Protein AF-A0A5C6MBE5-F1 (afdb_monomer)

Structure (mmCIF, N/CA/C/O backbone):
data_AF-A0A5C6MBE5-F1
#
_entry.id   AF-A0A5C6MBE5-F1
#
loop_
_atom_site.group_PDB
_atom_site.id
_atom_site.type_symbol
_atom_site.label_atom_id
_atom_site.label_alt_id
_atom_site.label_comp_id
_atom_site.label_asym_id
_atom_site.label_entity_id
_atom_site.label_seq_id
_atom_site.pdbx_PDB_ins_code
_atom_site.Cartn_x
_atom_site.Cartn_y
_atom_site.Cartn_z
_atom_site.occupancy
_atom_site.B_iso_or_equiv
_atom_site.auth_seq_id
_atom_site.auth_comp_id
_atom_site.auth_asym_id
_atom_site.auth_atom_id
_atom_site.pdbx_PDB_model_num
ATOM 1 N N . MET A 1 1 ? 24.516 -0.749 -26.357 1.00 62.34 1 MET A N 1
ATOM 2 C CA . MET A 1 1 ? 23.189 -1.361 -26.583 1.00 62.34 1 MET A CA 1
ATOM 3 C C . MET A 1 1 ? 22.830 -1.227 -28.047 1.00 62.34 1 MET A C 1
ATOM 5 O O . MET A 1 1 ? 23.039 -0.155 -28.607 1.00 62.34 1 MET A O 1
ATOM 9 N N . ASN A 1 2 ? 22.324 -2.295 -28.658 1.00 67.06 2 ASN A N 1
ATOM 10 C CA . ASN A 1 2 ? 21.763 -2.241 -30.008 1.00 67.06 2 ASN A CA 1
ATOM 11 C C . ASN A 1 2 ? 20.336 -1.659 -29.956 1.00 67.06 2 ASN A C 1
ATOM 13 O O . ASN A 1 2 ? 19.714 -1.638 -28.895 1.00 67.06 2 ASN A O 1
ATOM 17 N N . SER A 1 3 ? 19.784 -1.216 -31.092 1.00 67.31 3 SER A N 1
ATOM 18 C CA . SER A 1 3 ? 18.424 -0.633 -31.163 1.00 67.31 3 SER A CA 1
ATOM 19 C C . SER A 1 3 ? 17.340 -1.548 -30.567 1.00 67.31 3 SER A C 1
ATOM 21 O O . SER A 1 3 ? 16.441 -1.072 -29.881 1.00 67.31 3 SER A O 1
ATOM 23 N N . SER A 1 4 ? 17.472 -2.868 -30.755 1.00 73.06 4 SER A N 1
ATOM 24 C CA . SER A 1 4 ? 16.563 -3.879 -30.192 1.00 73.06 4 SER A CA 1
ATOM 25 C C . SER A 1 4 ? 16.609 -3.957 -28.660 1.00 73.06 4 SER A C 1
ATOM 27 O O . SER A 1 4 ? 15.598 -4.275 -28.036 1.00 73.06 4 SER A O 1
ATOM 29 N N . ASP A 1 5 ? 17.757 -3.668 -28.040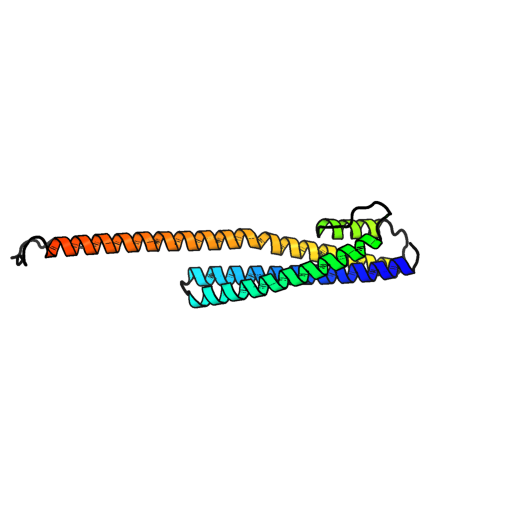 1.00 79.06 5 ASP A N 1
ATOM 30 C CA . ASP A 1 5 ? 17.895 -3.694 -26.578 1.00 79.06 5 ASP A CA 1
ATOM 31 C C . ASP A 1 5 ? 17.217 -2.471 -25.953 1.00 79.06 5 ASP A C 1
ATOM 33 O O . ASP A 1 5 ? 16.653 -2.551 -24.864 1.00 79.06 5 ASP A O 1
ATOM 37 N N . VAL A 1 6 ? 17.250 -1.333 -26.655 1.00 81.25 6 VAL A N 1
ATOM 38 C CA . VAL A 1 6 ? 16.619 -0.083 -26.211 1.00 81.25 6 VAL A CA 1
ATOM 39 C C . VAL A 1 6 ? 15.097 -0.205 -26.252 1.00 81.25 6 VAL A C 1
ATOM 41 O O . VAL A 1 6 ? 14.432 0.180 -25.293 1.00 81.25 6 VAL A O 1
ATOM 44 N N . GLU A 1 7 ? 14.535 -0.788 -27.312 1.00 84.75 7 GLU A N 1
ATOM 45 C CA . GLU A 1 7 ? 13.091 -1.050 -27.405 1.00 84.75 7 GLU A CA 1
ATOM 46 C C . GLU A 1 7 ? 12.610 -2.015 -26.312 1.00 84.75 7 GLU A C 1
ATOM 48 O O . GLU A 1 7 ? 11.620 -1.733 -25.631 1.00 84.75 7 GLU A O 1
ATOM 53 N N . GLY A 1 8 ? 13.352 -3.102 -26.070 1.00 86.31 8 GLY A N 1
ATOM 54 C CA . GLY A 1 8 ? 13.055 -4.032 -24.979 1.00 86.31 8 GLY A CA 1
ATOM 55 C C . GLY A 1 8 ? 13.125 -3.369 -23.598 1.00 86.31 8 GLY A C 1
ATOM 56 O O . GLY A 1 8 ? 12.275 -3.621 -22.741 1.00 86.31 8 GLY A O 1
ATOM 57 N N . LEU A 1 9 ? 14.097 -2.476 -23.387 1.00 85.88 9 LEU A N 1
ATOM 58 C CA . LEU A 1 9 ? 14.226 -1.725 -22.140 1.00 85.88 9 LEU A CA 1
ATOM 59 C C . LEU A 1 9 ? 13.078 -0.722 -21.947 1.00 85.88 9 LEU A C 1
ATOM 61 O O . LEU A 1 9 ? 12.583 -0.582 -20.830 1.00 85.88 9 LEU A O 1
ATOM 65 N N . ILE A 1 10 ? 12.610 -0.063 -23.013 1.00 89.00 10 ILE A N 1
ATOM 66 C CA . ILE A 1 10 ? 11.440 0.833 -22.964 1.00 89.00 10 ILE A CA 1
ATOM 67 C C . ILE A 1 10 ? 10.189 0.065 -22.530 1.00 89.00 10 ILE A C 1
ATOM 69 O O . ILE A 1 10 ? 9.444 0.546 -21.672 1.00 89.00 10 ILE A O 1
ATOM 73 N N . GLU A 1 11 ? 9.963 -1.129 -23.083 1.00 91.00 11 GLU A N 1
ATOM 74 C CA . GLU A 1 11 ? 8.824 -1.971 -22.710 1.00 91.00 11 GLU A CA 1
ATOM 75 C C . GLU A 1 11 ? 8.881 -2.352 -21.223 1.00 91.00 11 GLU A C 1
ATOM 77 O O . GLU A 1 11 ? 7.897 -2.192 -20.496 1.00 91.00 11 GLU A O 1
ATOM 82 N N . VAL A 1 12 ? 10.048 -2.795 -20.744 1.00 89.19 12 VAL A N 1
ATOM 83 C CA . VAL A 1 12 ? 10.238 -3.167 -19.335 1.00 89.19 12 VAL A CA 1
ATOM 84 C C . VAL A 1 12 ? 10.093 -1.959 -18.411 1.00 89.19 12 VAL A C 1
ATOM 86 O O . VAL A 1 12 ? 9.424 -2.064 -17.385 1.00 89.19 12 VAL A O 1
ATOM 89 N N . ALA A 1 13 ? 10.642 -0.799 -18.774 1.00 88.19 13 ALA A N 1
ATOM 90 C CA . ALA A 1 13 ? 10.484 0.434 -18.007 1.00 88.19 13 ALA A CA 1
ATOM 91 C C . ALA A 1 13 ? 9.010 0.871 -17.928 1.00 88.19 13 ALA A C 1
ATOM 93 O O . ALA A 1 13 ? 8.542 1.291 -16.870 1.00 88.19 13 ALA A O 1
ATOM 94 N N . SER A 1 14 ? 8.253 0.724 -19.020 1.00 91.88 14 SER A N 1
ATOM 95 C CA . SER A 1 14 ? 6.816 1.017 -19.056 1.00 91.88 14 SER A CA 1
ATOM 96 C C . SER A 1 14 ? 6.001 0.056 -18.176 1.00 91.88 14 SER A C 1
ATOM 98 O O . SER A 1 14 ? 5.115 0.481 -17.425 1.00 91.88 14 SER A O 1
ATOM 100 N N . GLN A 1 15 ? 6.331 -1.236 -18.201 1.00 91.50 15 GLN A N 1
ATOM 101 C CA . GLN A 1 15 ? 5.700 -2.244 -17.344 1.00 91.50 15 GLN A CA 1
ATOM 102 C C . GLN A 1 15 ? 6.039 -2.046 -15.868 1.00 91.50 15 GLN A C 1
ATOM 104 O O . GLN A 1 15 ? 5.155 -2.146 -15.021 1.00 91.50 15 GLN A O 1
ATOM 109 N N . LEU A 1 16 ? 7.289 -1.713 -15.544 1.00 89.94 16 LEU A N 1
ATOM 110 C CA . LEU A 1 16 ? 7.675 -1.368 -14.179 1.00 89.94 16 LEU A CA 1
ATOM 111 C C . LEU A 1 16 ? 6.917 -0.135 -13.707 1.00 89.94 16 LEU A C 1
ATOM 113 O O . LEU A 1 16 ? 6.259 -0.198 -12.679 1.00 89.94 16 LEU A O 1
ATOM 117 N N . LYS A 1 17 ? 6.908 0.952 -14.485 1.00 93.19 17 LYS A N 1
ATOM 118 C CA . LYS A 1 17 ? 6.142 2.159 -14.152 1.00 93.19 17 LYS A CA 1
ATOM 119 C C . LYS A 1 17 ? 4.678 1.843 -13.827 1.00 93.19 17 LYS A C 1
ATOM 121 O O . LYS A 1 17 ? 4.178 2.285 -12.797 1.00 93.19 17 LYS A O 1
ATOM 126 N N . SER A 1 18 ? 3.996 1.101 -14.699 1.00 93.75 18 SER A N 1
ATOM 127 C CA . SER A 1 18 ? 2.582 0.752 -14.499 1.00 93.75 18 SER A CA 1
ATOM 128 C C . SER A 1 18 ? 2.367 -0.161 -13.290 1.00 93.75 18 SER A C 1
ATOM 130 O O . SER A 1 18 ? 1.425 0.056 -12.534 1.00 93.75 18 SER A O 1
ATOM 132 N N . SER A 1 19 ? 3.263 -1.121 -13.051 1.00 92.69 19 SER A N 1
ATOM 133 C CA . SER A 1 19 ? 3.189 -2.021 -11.892 1.00 92.69 19 SER A CA 1
ATOM 134 C C . SER A 1 19 ? 3.421 -1.287 -10.571 1.00 92.69 19 SER A C 1
ATOM 136 O O . SER A 1 19 ? 2.717 -1.535 -9.597 1.00 92.69 19 SER A O 1
ATOM 138 N N . ILE A 1 20 ? 4.374 -0.350 -10.541 1.00 92.19 20 ILE A N 1
ATOM 139 C CA . ILE A 1 20 ? 4.651 0.485 -9.366 1.00 92.19 20 ILE A CA 1
ATOM 140 C C . ILE A 1 20 ? 3.462 1.404 -9.076 1.00 92.19 20 ILE A C 1
ATOM 142 O O . ILE A 1 20 ? 3.044 1.500 -7.927 1.00 92.19 20 ILE A O 1
ATOM 146 N N . ALA A 1 21 ? 2.883 2.030 -10.105 1.00 93.12 21 ALA A N 1
ATOM 147 C CA . ALA A 1 21 ? 1.689 2.858 -9.949 1.00 93.12 21 ALA A CA 1
ATOM 148 C C . ALA A 1 21 ? 0.496 2.040 -9.422 1.00 93.12 21 ALA A C 1
ATOM 150 O O . ALA A 1 21 ? -0.149 2.441 -8.461 1.00 93.12 21 ALA A O 1
ATOM 151 N N . ALA A 1 22 ? 0.262 0.843 -9.971 1.00 93.44 22 ALA A N 1
ATOM 152 C CA . ALA A 1 22 ? -0.791 -0.049 -9.488 1.00 93.44 22 ALA A CA 1
ATOM 153 C C . ALA A 1 22 ? -0.576 -0.476 -8.024 1.00 93.44 22 ALA A C 1
ATOM 155 O O . ALA A 1 22 ? -1.537 -0.590 -7.261 1.00 93.44 22 ALA A O 1
ATOM 156 N N . LEU A 1 23 ? 0.680 -0.691 -7.618 1.00 93.25 23 LEU A N 1
ATOM 157 C CA . LEU A 1 23 ? 1.024 -0.984 -6.230 1.00 93.25 23 LEU A CA 1
ATOM 158 C C . LEU A 1 23 ? 0.777 0.229 -5.319 1.00 93.25 23 LEU A C 1
ATOM 160 O O . LEU A 1 23 ? 0.216 0.063 -4.238 1.00 93.25 23 LEU A O 1
ATOM 164 N N . ALA A 1 24 ? 1.139 1.440 -5.754 1.00 92.88 24 ALA A N 1
ATOM 165 C CA . ALA A 1 24 ? 0.846 2.676 -5.027 1.00 92.88 24 ALA A CA 1
ATOM 166 C C . ALA A 1 24 ? -0.669 2.862 -4.821 1.00 92.88 24 ALA A C 1
ATOM 168 O O . ALA A 1 24 ? -1.109 3.103 -3.696 1.00 92.88 24 ALA A O 1
ATOM 169 N N . ASP A 1 25 ? -1.473 2.636 -5.864 1.00 93.25 25 ASP A N 1
ATOM 170 C CA . ASP A 1 25 ? -2.939 2.678 -5.798 1.00 93.25 25 ASP A CA 1
ATOM 171 C C . ASP A 1 25 ? -3.514 1.629 -4.835 1.00 93.25 25 ASP A C 1
ATOM 173 O O . ASP A 1 25 ? -4.465 1.897 -4.094 1.00 93.25 25 ASP A O 1
ATOM 177 N N . ALA A 1 26 ? -2.949 0.417 -4.825 1.00 93.38 26 ALA A N 1
ATOM 178 C CA . ALA A 1 26 ? -3.353 -0.632 -3.893 1.00 93.38 26 ALA A CA 1
ATOM 179 C C . ALA A 1 26 ? -3.065 -0.226 -2.437 1.00 93.38 26 ALA A C 1
ATOM 181 O O . ALA A 1 26 ? -3.930 -0.381 -1.574 1.00 93.38 26 ALA A O 1
ATOM 182 N N . TYR A 1 27 ? -1.906 0.378 -2.166 1.00 93.69 27 TYR A N 1
ATOM 183 C CA . TYR A 1 27 ? -1.586 0.908 -0.839 1.00 93.69 27 TYR A CA 1
ATOM 184 C C . TYR A 1 27 ? -2.451 2.109 -0.447 1.00 93.69 27 TYR A C 1
ATOM 186 O O . TYR A 1 27 ? -2.878 2.192 0.703 1.00 93.69 27 TYR A O 1
ATOM 194 N N . ALA A 1 28 ? -2.791 2.995 -1.384 1.00 93.56 28 ALA A N 1
ATOM 195 C CA . ALA A 1 28 ? -3.743 4.075 -1.132 1.00 93.56 28 ALA A CA 1
ATOM 196 C C . ALA A 1 28 ? -5.129 3.528 -0.739 1.00 93.56 28 ALA A C 1
ATOM 198 O O . ALA A 1 28 ? -5.797 4.078 0.137 1.00 93.56 28 ALA A O 1
ATOM 199 N N . GLN A 1 29 ? -5.560 2.416 -1.345 1.00 94.19 29 GLN A N 1
ATOM 200 C CA . GLN A 1 29 ? -6.787 1.724 -0.949 1.00 94.19 29 GLN A CA 1
ATOM 201 C C . GLN A 1 29 ? -6.677 1.138 0.467 1.00 94.19 29 GLN A C 1
ATOM 203 O O . GLN A 1 29 ? -7.602 1.313 1.255 1.00 94.19 29 GLN A O 1
ATOM 208 N N . VAL A 1 30 ? -5.550 0.508 0.817 1.00 94.62 30 VAL A N 1
ATOM 209 C CA . VAL A 1 30 ? -5.294 0.011 2.182 1.00 94.62 30 VAL A CA 1
ATOM 210 C C . VAL A 1 30 ? -5.386 1.143 3.208 1.00 94.62 30 VAL A C 1
ATOM 212 O O . VAL A 1 30 ? -6.069 0.989 4.218 1.00 94.62 30 VAL A O 1
ATOM 215 N N . VAL A 1 31 ? -4.761 2.293 2.933 1.00 95.25 31 VAL A N 1
ATOM 216 C CA . VAL A 1 31 ? -4.823 3.484 3.798 1.00 95.25 31 VAL A CA 1
ATOM 217 C C . VAL A 1 31 ? -6.274 3.899 4.052 1.00 95.25 31 VAL A C 1
ATOM 219 O O . VAL A 1 31 ? -6.679 3.984 5.209 1.00 95.25 31 VAL A O 1
ATOM 222 N N . ARG A 1 32 ? -7.087 4.041 2.997 1.00 94.50 32 ARG A N 1
ATOM 223 C CA . ARG A 1 32 ? -8.508 4.415 3.126 1.00 94.50 32 ARG A CA 1
ATOM 224 C C . ARG A 1 32 ? -9.313 3.421 3.958 1.00 94.50 32 ARG A C 1
ATOM 226 O O . ARG A 1 32 ? -10.190 3.825 4.714 1.00 94.50 32 ARG A O 1
ATOM 233 N N . VAL A 1 33 ? -9.047 2.122 3.816 1.00 95.25 33 VAL A N 1
ATOM 234 C CA . VAL A 1 33 ? -9.753 1.095 4.596 1.00 95.25 33 VAL A CA 1
ATOM 235 C C . VAL A 1 33 ? -9.359 1.164 6.075 1.00 95.25 33 VAL A C 1
ATOM 237 O O . VAL A 1 33 ? -10.220 1.024 6.941 1.00 95.25 33 VAL A O 1
ATOM 240 N N . ILE A 1 34 ? -8.085 1.417 6.390 1.00 94.69 34 ILE A N 1
ATOM 241 C CA . ILE A 1 34 ? -7.634 1.586 7.781 1.00 94.69 34 ILE A CA 1
ATOM 242 C C . ILE A 1 34 ? -8.236 2.858 8.400 1.00 94.69 34 ILE A C 1
ATOM 244 O O . ILE A 1 34 ? -8.652 2.825 9.557 1.00 94.69 34 ILE A O 1
ATOM 248 N N . GLU A 1 35 ? -8.326 3.953 7.644 1.00 94.56 35 GLU A N 1
ATOM 249 C CA . GLU A 1 35 ? -9.002 5.185 8.078 1.00 94.56 35 GLU A CA 1
ATOM 250 C C . GLU A 1 35 ? -10.500 4.949 8.318 1.00 94.56 35 GLU A C 1
ATOM 252 O O . GLU A 1 35 ? -11.019 5.315 9.370 1.00 94.56 35 GLU A O 1
ATOM 257 N N . LYS A 1 36 ? -11.185 4.244 7.407 1.00 94.19 36 LYS A N 1
ATOM 258 C CA . LYS A 1 36 ? -12.594 3.864 7.588 1.00 94.19 36 LYS A CA 1
ATOM 259 C C . LYS A 1 36 ? -12.798 3.018 8.848 1.00 94.19 36 LYS A C 1
ATOM 261 O O . LYS A 1 36 ? -13.753 3.240 9.588 1.00 94.19 36 LYS A O 1
ATOM 266 N N . GLU A 1 37 ? -11.902 2.067 9.110 1.00 94.19 37 GLU A N 1
ATOM 267 C CA . GLU A 1 37 ? -11.928 1.286 10.349 1.00 94.19 37 GLU A CA 1
ATOM 268 C C . GLU A 1 37 ? -11.723 2.186 11.576 1.00 94.19 37 GLU A C 1
ATOM 270 O O . GLU A 1 37 ? -12.438 2.033 12.563 1.00 94.19 37 GLU A O 1
ATOM 275 N N . HIS A 1 38 ? -10.791 3.143 11.519 1.00 94.00 38 HIS A N 1
ATOM 276 C CA . HIS A 1 38 ? -10.553 4.089 12.612 1.00 94.00 38 HIS A CA 1
ATOM 277 C C . HIS A 1 38 ? -11.830 4.851 12.983 1.00 94.00 38 HIS A C 1
ATOM 279 O O . HIS A 1 38 ? -12.219 4.901 14.154 1.00 94.00 38 HIS A O 1
ATOM 285 N N . ASP A 1 39 ? -12.504 5.404 11.974 1.00 93.31 39 ASP A N 1
ATOM 286 C CA . ASP A 1 39 ? -13.739 6.162 12.148 1.00 93.31 39 ASP A CA 1
ATOM 287 C C . ASP A 1 39 ? -14.882 5.277 12.662 1.00 93.31 39 ASP A C 1
ATOM 289 O O . ASP A 1 39 ? -15.620 5.684 13.562 1.00 93.31 39 ASP A O 1
ATOM 293 N N . ALA A 1 40 ? -14.989 4.040 12.168 1.00 92.75 40 ALA A N 1
ATOM 294 C CA . ALA A 1 40 ? -15.974 3.068 12.635 1.00 92.75 40 ALA A CA 1
ATOM 295 C C . ALA A 1 40 ? -15.762 2.680 14.109 1.00 92.75 40 ALA A C 1
ATOM 297 O O . ALA A 1 40 ? -16.716 2.678 14.892 1.00 92.75 40 ALA A O 1
ATOM 298 N N . ILE A 1 41 ? -14.512 2.420 14.518 1.00 91.88 41 ILE A N 1
ATOM 299 C CA . ILE A 1 41 ? -14.163 2.135 15.918 1.00 91.88 41 ILE A CA 1
ATOM 300 C C . ILE A 1 41 ? -14.526 3.336 16.797 1.00 91.88 41 ILE A C 1
ATOM 302 O O . ILE A 1 41 ? -15.110 3.169 17.868 1.00 91.88 41 ILE A O 1
ATOM 306 N N . ARG A 1 42 ? -14.214 4.556 16.346 1.00 91.06 42 ARG A N 1
ATOM 307 C CA . ARG A 1 42 ? -14.523 5.788 17.082 1.00 91.06 42 ARG A CA 1
ATOM 308 C C . ARG A 1 42 ? -16.028 6.021 17.229 1.00 91.06 42 ARG A C 1
ATOM 310 O O . ARG A 1 42 ? -16.460 6.522 18.264 1.00 91.06 42 ARG A O 1
ATOM 317 N N . ALA A 1 43 ? -16.812 5.661 16.215 1.00 91.06 43 ALA A N 1
ATOM 318 C CA . ALA A 1 43 ? -18.270 5.722 16.252 1.00 91.06 43 ALA A CA 1
ATOM 319 C C . ALA A 1 43 ? -18.905 4.602 17.099 1.00 91.06 43 ALA A C 1
ATOM 321 O O . ALA A 1 43 ? -20.082 4.694 17.439 1.00 91.06 43 ALA A O 1
ATOM 322 N N . GLY A 1 44 ? -18.145 3.557 17.450 1.00 87.44 44 GLY A N 1
ATOM 323 C CA . GLY A 1 44 ? -18.661 2.374 18.141 1.00 87.44 44 GLY A CA 1
ATOM 324 C C . GLY A 1 44 ? -19.548 1.491 17.257 1.00 87.44 44 GLY A C 1
ATOM 325 O O . GLY A 1 44 ? -20.327 0.693 17.778 1.00 87.44 44 GLY A O 1
ATOM 326 N N . ASP A 1 45 ? -19.454 1.631 15.931 1.00 92.00 45 ASP A N 1
ATOM 327 C CA . ASP A 1 45 ? -20.251 0.856 14.983 1.00 92.00 45 ASP A CA 1
ATOM 328 C C . ASP A 1 45 ? -19.512 -0.424 14.581 1.00 92.00 45 ASP A C 1
ATOM 330 O O . ASP A 1 45 ? -18.740 -0.468 13.621 1.00 92.00 45 ASP A O 1
ATOM 334 N N . PHE A 1 46 ? -19.770 -1.497 15.328 1.00 87.44 46 PHE A N 1
ATOM 335 C CA . PHE A 1 46 ? -19.147 -2.799 15.090 1.00 87.44 46 PHE A CA 1
ATOM 336 C C . PHE A 1 46 ? -19.490 -3.410 13.724 1.00 87.44 46 PHE A C 1
ATOM 338 O O . PHE A 1 46 ? -18.722 -4.234 13.230 1.00 87.44 46 PHE A O 1
ATOM 345 N N . SER A 1 47 ? -20.601 -3.011 13.094 1.00 91.31 47 SER A N 1
ATOM 346 C CA . SER A 1 47 ? -20.953 -3.499 11.757 1.00 91.31 47 SER A CA 1
ATOM 347 C C . SER A 1 47 ? -20.023 -2.914 10.693 1.00 91.31 47 SER A C 1
ATOM 349 O O . SER A 1 47 ? -19.496 -3.648 9.857 1.00 91.31 47 SER A O 1
ATOM 351 N N . LEU A 1 48 ? -19.725 -1.616 10.797 1.00 91.69 48 LEU A N 1
ATOM 352 C CA . LEU A 1 48 ? -18.771 -0.932 9.925 1.00 91.69 48 LEU A CA 1
ATOM 353 C C . LEU A 1 48 ? -17.328 -1.371 10.189 1.00 91.69 48 LEU A C 1
ATOM 355 O O . LEU A 1 48 ? -16.528 -1.423 9.256 1.00 91.69 48 LEU A O 1
ATOM 359 N N . VAL A 1 49 ? -16.992 -1.725 11.436 1.00 90.31 49 VAL A N 1
ATOM 360 C CA . VAL A 1 49 ? -15.688 -2.327 11.756 1.00 90.31 49 VAL A CA 1
ATOM 361 C C . VAL A 1 49 ? -15.527 -3.664 11.036 1.00 90.31 49 VAL A C 1
ATOM 363 O O . VAL A 1 49 ? -14.499 -3.877 10.398 1.00 90.31 49 VAL A O 1
ATOM 366 N N . GLN A 1 50 ? -16.535 -4.540 11.078 1.00 89.62 50 GLN A N 1
ATOM 367 C CA . GLN A 1 50 ? -16.471 -5.823 10.374 1.00 89.62 50 GLN A CA 1
ATOM 368 C C . GLN A 1 50 ? -16.361 -5.632 8.855 1.00 89.62 50 GLN A C 1
ATOM 370 O O . GLN A 1 50 ? -15.504 -6.243 8.224 1.00 89.62 50 GLN A O 1
ATOM 375 N N . GLU A 1 51 ? -17.151 -4.723 8.275 1.00 93.06 51 GLU A N 1
ATOM 376 C CA . GLU A 1 51 ? -17.066 -4.401 6.845 1.00 93.06 51 GLU A CA 1
ATOM 377 C C . GLU A 1 51 ? -15.663 -3.900 6.453 1.00 93.06 51 GLU A C 1
ATOM 379 O O . GLU A 1 51 ? -15.134 -4.254 5.398 1.00 93.06 51 GLU A O 1
ATOM 384 N N . ALA A 1 52 ? -15.035 -3.081 7.304 1.00 91.75 52 ALA A N 1
ATOM 385 C CA . ALA A 1 52 ? -13.680 -2.599 7.072 1.00 91.75 52 ALA A CA 1
ATOM 386 C C . ALA A 1 52 ? -12.643 -3.730 7.158 1.00 91.75 52 ALA A C 1
ATOM 388 O O . ALA A 1 52 ? -11.702 -3.743 6.368 1.00 91.75 52 ALA A O 1
ATOM 389 N N . VAL A 1 53 ? -12.815 -4.697 8.066 1.00 90.12 53 VAL A N 1
ATOM 390 C CA . VAL A 1 53 ? -11.949 -5.885 8.156 1.00 90.12 53 VAL A CA 1
ATOM 391 C C . VAL A 1 53 ? -12.031 -6.721 6.879 1.00 90.12 53 VAL A C 1
ATOM 393 O O . VAL A 1 53 ? -10.990 -7.033 6.302 1.00 90.12 53 VAL A O 1
ATOM 396 N N . ASP A 1 54 ? -13.236 -6.991 6.377 1.00 91.69 54 ASP A N 1
ATOM 397 C CA . ASP A 1 54 ? -13.427 -7.750 5.134 1.00 91.69 54 ASP A CA 1
ATOM 398 C C . ASP A 1 54 ? -12.799 -7.005 3.932 1.00 91.69 54 ASP A C 1
ATOM 400 O O . ASP A 1 54 ? -12.152 -7.592 3.061 1.00 91.69 54 ASP A O 1
ATOM 404 N N . GLN A 1 55 ? -12.907 -5.670 3.909 1.00 92.50 55 GLN A N 1
ATOM 405 C CA . GLN A 1 55 ? -12.269 -4.826 2.892 1.00 92.50 55 GLN A CA 1
ATOM 406 C C . GLN A 1 55 ? -10.735 -4.830 2.977 1.00 92.50 55 GLN A C 1
ATOM 408 O O . GLN A 1 55 ? -10.076 -4.658 1.946 1.00 92.50 55 GLN A O 1
ATOM 413 N N . LYS A 1 56 ? -10.145 -5.033 4.164 1.00 89.56 56 LYS A N 1
ATOM 414 C CA . LYS A 1 56 ? -8.684 -5.143 4.317 1.00 89.56 56 LYS A CA 1
ATOM 415 C C . LYS A 1 56 ? -8.146 -6.417 3.700 1.00 89.56 56 LYS A C 1
ATOM 417 O O . LYS A 1 56 ? -7.076 -6.359 3.102 1.00 89.56 56 LYS A O 1
ATOM 422 N N . GLU A 1 57 ? -8.858 -7.531 3.839 1.00 90.81 57 GLU A N 1
ATOM 423 C CA . GLU A 1 57 ? -8.456 -8.806 3.241 1.00 90.81 57 GLU A CA 1
ATOM 424 C C . GLU A 1 57 ? -8.390 -8.674 1.715 1.00 90.81 57 GLU A C 1
ATOM 426 O O . GLU A 1 57 ? -7.329 -8.863 1.121 1.00 90.81 57 GLU A O 1
ATOM 431 N N . ALA A 1 58 ? -9.462 -8.166 1.099 1.00 90.94 58 A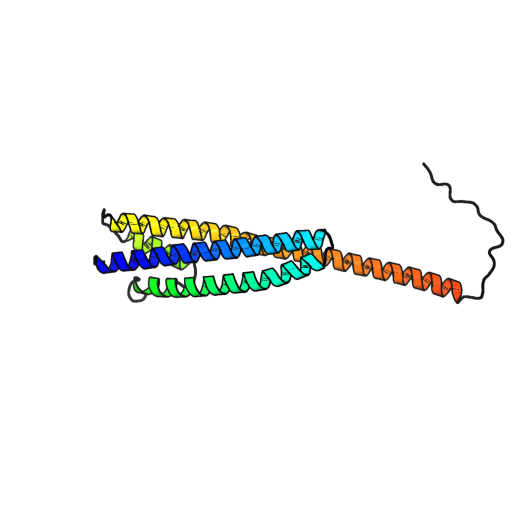LA A N 1
ATOM 432 C CA . ALA A 1 58 ? -9.500 -7.911 -0.341 1.00 90.94 58 ALA A CA 1
ATOM 433 C C . ALA A 1 58 ? -8.425 -6.906 -0.807 1.00 90.94 58 ALA A C 1
ATOM 435 O O . ALA A 1 58 ? -7.848 -7.047 -1.890 1.00 90.94 58 ALA A O 1
ATOM 436 N N . ALA A 1 59 ? -8.135 -5.874 -0.005 1.00 91.19 59 ALA A N 1
ATOM 437 C CA . ALA A 1 59 ? -7.059 -4.931 -0.304 1.00 91.19 59 ALA A CA 1
ATOM 438 C C . ALA A 1 59 ? -5.668 -5.585 -0.187 1.00 91.19 59 ALA A C 1
ATOM 440 O O . ALA A 1 59 ? -4.793 -5.300 -1.006 1.00 91.19 59 ALA A O 1
ATOM 441 N N . GLY A 1 60 ? -5.472 -6.483 0.782 1.00 90.69 60 GLY A N 1
ATOM 442 C CA . GLY A 1 60 ? -4.253 -7.271 0.956 1.00 90.69 60 GLY A CA 1
ATOM 443 C C . GLY A 1 60 ? -3.980 -8.191 -0.233 1.00 90.69 60 GLY A C 1
ATOM 444 O O . GLY A 1 60 ? -2.870 -8.176 -0.769 1.00 90.69 60 GLY A O 1
ATOM 445 N N . ASP A 1 61 ? -5.003 -8.895 -0.718 1.00 91.25 61 ASP A N 1
ATOM 446 C CA . ASP A 1 61 ? -4.905 -9.748 -1.909 1.00 91.25 61 ASP A CA 1
ATOM 447 C C . ASP A 1 61 ? -4.513 -8.946 -3.154 1.00 91.25 61 ASP A C 1
ATOM 449 O O . ASP A 1 61 ? -3.663 -9.360 -3.948 1.00 91.25 61 ASP A O 1
ATOM 453 N N . LYS A 1 62 ? -5.085 -7.746 -3.308 1.00 91.81 62 LYS A N 1
ATOM 454 C CA . LYS A 1 62 ? -4.732 -6.834 -4.400 1.00 91.81 62 LYS A CA 1
ATOM 455 C C . LYS A 1 62 ? -3.267 -6.395 -4.320 1.00 91.81 62 LYS A C 1
ATOM 457 O O . LYS A 1 62 ? -2.582 -6.392 -5.342 1.00 91.81 62 LYS A O 1
ATOM 462 N N . VAL A 1 63 ? -2.776 -6.050 -3.125 1.00 92.06 63 VAL A N 1
ATOM 463 C CA . VAL A 1 63 ? -1.362 -5.698 -2.907 1.00 92.06 63 VAL A CA 1
ATOM 464 C C . VAL A 1 63 ? -0.451 -6.871 -3.272 1.00 92.06 63 VAL A C 1
ATOM 466 O O . VAL A 1 63 ? 0.522 -6.664 -3.998 1.00 92.06 63 VAL A O 1
ATOM 469 N N . ALA A 1 64 ? -0.780 -8.090 -2.835 1.00 90.75 64 ALA A N 1
ATOM 470 C CA . ALA A 1 64 ? -0.012 -9.291 -3.163 1.00 90.75 64 ALA A CA 1
ATOM 471 C C . ALA A 1 64 ? 0.048 -9.528 -4.682 1.00 90.75 64 ALA A C 1
ATOM 473 O O . ALA A 1 64 ? 1.132 -9.684 -5.244 1.00 90.75 64 ALA A O 1
ATOM 474 N N . GLY A 1 65 ? -1.093 -9.433 -5.373 1.00 91.75 65 GLY A N 1
ATOM 475 C CA . GLY A 1 65 ? -1.149 -9.571 -6.829 1.00 91.75 65 GLY A CA 1
ATOM 476 C C . GLY A 1 65 ? -0.327 -8.510 -7.574 1.00 91.75 65 GLY A C 1
ATOM 477 O O . GLY A 1 65 ? 0.398 -8.833 -8.518 1.00 91.75 65 GLY A O 1
ATOM 478 N N . CYS A 1 66 ? -0.386 -7.245 -7.142 1.00 91.31 66 CYS A N 1
ATOM 479 C CA . CYS A 1 66 ? 0.444 -6.174 -7.703 1.00 91.31 66 CYS A CA 1
ATOM 480 C C . CYS A 1 66 ? 1.941 -6.416 -7.457 1.00 91.31 66 CYS A C 1
ATOM 482 O O . CYS A 1 66 ? 2.759 -6.175 -8.348 1.00 91.31 66 CYS A O 1
ATOM 484 N N . PHE A 1 67 ? 2.303 -6.921 -6.277 1.00 89.00 67 PHE A N 1
ATOM 485 C CA . PHE A 1 67 ? 3.683 -7.248 -5.933 1.00 89.00 67 PHE A CA 1
ATOM 486 C C . PHE A 1 67 ? 4.239 -8.382 -6.807 1.00 89.00 67 PHE A C 1
ATOM 488 O O . PHE A 1 67 ? 5.337 -8.256 -7.345 1.00 89.00 67 PHE A O 1
ATOM 495 N N . ASP A 1 68 ? 3.462 -9.436 -7.058 1.00 89.19 68 ASP A N 1
ATOM 496 C CA . ASP A 1 68 ? 3.867 -10.537 -7.944 1.00 89.19 68 ASP A CA 1
ATOM 497 C C . ASP A 1 68 ? 4.102 -10.084 -9.392 1.00 89.19 68 ASP A C 1
ATOM 499 O O . ASP A 1 68 ? 4.961 -10.616 -10.103 1.00 89.19 68 ASP A O 1
ATOM 503 N N . ILE A 1 69 ? 3.324 -9.111 -9.873 1.00 89.06 69 ILE A N 1
ATOM 504 C CA . ILE A 1 69 ? 3.541 -8.507 -11.194 1.00 89.06 69 ILE A CA 1
ATOM 505 C C . ILE A 1 69 ? 4.840 -7.695 -11.185 1.00 89.06 69 ILE A C 1
ATOM 507 O O . ILE A 1 69 ? 5.678 -7.881 -12.068 1.00 89.06 69 ILE A O 1
ATOM 511 N N . LEU A 1 70 ? 5.043 -6.859 -10.161 1.00 88.06 70 LEU A N 1
ATOM 512 C CA . LEU A 1 70 ? 6.257 -6.060 -10.004 1.00 88.06 70 LEU A CA 1
ATOM 513 C C . LEU A 1 70 ? 7.515 -6.939 -9.982 1.00 88.06 70 LEU A C 1
ATOM 515 O O . LEU A 1 70 ? 8.478 -6.636 -10.684 1.00 88.06 70 LEU A O 1
ATOM 519 N N . MET A 1 71 ? 7.498 -8.043 -9.231 1.00 86.38 71 MET A N 1
ATOM 520 C CA . MET A 1 71 ? 8.631 -8.967 -9.140 1.00 86.38 71 MET A CA 1
ATOM 521 C C . MET A 1 71 ? 8.949 -9.621 -10.487 1.00 86.38 71 MET A C 1
ATOM 523 O O . MET A 1 71 ? 10.114 -9.689 -10.876 1.00 86.38 71 MET A O 1
ATOM 527 N N . ARG A 1 72 ? 7.932 -10.012 -11.264 1.00 88.12 72 ARG A N 1
ATOM 528 C CA . ARG A 1 72 ? 8.134 -10.517 -12.634 1.00 88.12 72 ARG A CA 1
ATOM 529 C C . ARG A 1 72 ? 8.741 -9.458 -13.557 1.00 88.12 72 ARG A C 1
ATOM 531 O O . ARG A 1 72 ? 9.617 -9.766 -14.365 1.00 88.12 72 ARG A O 1
ATOM 538 N N . SER A 1 73 ? 8.317 -8.201 -13.438 1.00 87.00 73 SER A N 1
ATOM 539 C CA . SER A 1 73 ? 8.912 -7.091 -14.190 1.00 87.00 73 SER A CA 1
ATOM 540 C C . SER A 1 73 ? 10.356 -6.797 -13.756 1.00 87.00 73 SER A C 1
ATOM 542 O O . SER A 1 73 ? 11.205 -6.533 -14.608 1.00 87.00 73 SER A O 1
ATOM 544 N N . ALA A 1 74 ? 10.667 -6.914 -12.463 1.00 85.38 74 ALA A N 1
ATOM 545 C CA . ALA A 1 74 ? 12.021 -6.781 -11.923 1.00 85.38 74 ALA A CA 1
ATOM 546 C C . ALA A 1 74 ? 12.963 -7.882 -12.442 1.00 85.38 74 ALA A C 1
ATOM 548 O O . ALA A 1 74 ? 14.096 -7.608 -12.842 1.00 85.38 74 ALA A O 1
ATOM 549 N N . GLU A 1 75 ? 12.480 -9.123 -12.532 1.00 86.00 75 GLU A N 1
ATOM 550 C CA . GLU A 1 75 ? 13.229 -10.232 -13.134 1.00 86.00 75 GLU A CA 1
ATOM 551 C C . GLU A 1 75 ? 13.551 -9.989 -14.612 1.00 86.00 75 GLU A C 1
ATOM 553 O O . GLU A 1 75 ? 14.647 -10.323 -15.071 1.00 86.00 75 GLU A O 1
ATOM 558 N N . ARG A 1 76 ? 12.615 -9.393 -15.365 1.00 86.94 76 ARG A N 1
ATOM 559 C CA . ARG A 1 76 ? 12.853 -8.992 -16.760 1.00 86.94 76 ARG A CA 1
ATOM 560 C C . ARG A 1 76 ? 13.904 -7.890 -16.854 1.00 86.94 76 ARG A C 1
ATOM 562 O O . ARG A 1 76 ? 14.752 -7.968 -17.739 1.00 86.94 76 ARG A O 1
ATOM 569 N N . LEU A 1 77 ? 13.881 -6.912 -15.946 1.00 85.75 77 LEU A N 1
ATOM 570 C CA . LEU A 1 77 ? 14.876 -5.836 -15.896 1.00 85.75 77 LEU A CA 1
ATOM 571 C C . LEU A 1 77 ? 16.291 -6.371 -15.657 1.00 85.75 77 LEU A C 1
ATOM 573 O O . LEU A 1 77 ? 17.231 -5.917 -16.303 1.00 85.75 77 LEU A O 1
ATOM 577 N N . GLY A 1 78 ? 16.436 -7.389 -14.805 1.00 82.38 78 GLY A N 1
ATOM 578 C CA . GLY A 1 78 ? 17.727 -8.028 -14.539 1.00 82.38 78 GLY A CA 1
ATOM 579 C C . GLY A 1 78 ? 18.415 -8.624 -15.777 1.00 82.38 78 GLY A C 1
ATOM 580 O O . GLY A 1 78 ? 19.615 -8.865 -15.740 1.00 82.38 78 GLY A O 1
ATOM 581 N N . ARG A 1 79 ? 17.695 -8.836 -16.890 1.00 85.12 79 ARG A N 1
ATOM 582 C CA . ARG A 1 79 ? 18.274 -9.312 -18.163 1.00 85.12 79 ARG A CA 1
ATOM 583 C C . ARG A 1 79 ? 19.087 -8.248 -18.902 1.00 85.12 79 ARG A C 1
ATOM 585 O O . ARG A 1 79 ? 19.866 -8.601 -19.777 1.00 85.12 79 ARG A O 1
ATOM 592 N N . PHE A 1 80 ? 18.880 -6.975 -18.572 1.00 81.19 80 PHE A N 1
ATOM 593 C CA . PHE A 1 80 ? 19.579 -5.842 -19.183 1.00 81.19 80 PHE A CA 1
ATOM 594 C C . PHE A 1 80 ? 20.807 -5.403 -18.377 1.00 81.19 80 PHE A C 1
ATOM 596 O O . PHE A 1 80 ? 21.527 -4.507 -18.807 1.00 81.19 80 PHE A O 1
ATOM 603 N N . GLN A 1 81 ? 21.050 -6.013 -17.214 1.00 80.44 81 GLN A N 1
ATOM 604 C CA . GLN A 1 81 ? 22.249 -5.755 -16.422 1.00 80.44 81 GLN A CA 1
ATOM 605 C C . GLN A 1 81 ? 23.447 -6.553 -16.956 1.00 80.44 81 GLN A C 1
ATOM 607 O O . GLN A 1 81 ? 23.285 -7.575 -17.624 1.00 80.44 81 GLN A O 1
ATOM 612 N N . SER A 1 82 ? 24.657 -6.095 -16.634 1.00 71.69 82 SER A N 1
ATOM 613 C CA . SER A 1 82 ? 25.901 -6.781 -16.983 1.00 71.69 82 SER A CA 1
ATOM 614 C C . SER A 1 82 ? 25.993 -8.180 -16.361 1.00 71.69 82 SER A C 1
ATOM 616 O O . SER A 1 82 ? 25.464 -8.441 -15.275 1.00 71.69 82 SER A O 1
ATOM 618 N N . GLU A 1 83 ? 26.691 -9.093 -17.044 1.00 63.16 83 GLU A N 1
ATOM 619 C CA . GLU A 1 83 ? 26.952 -10.438 -16.526 1.00 63.16 83 GLU A CA 1
ATOM 620 C C . GLU A 1 83 ? 27.638 -10.357 -15.149 1.00 63.16 83 GLU A C 1
ATOM 622 O O . GLU A 1 83 ? 28.707 -9.767 -15.002 1.00 63.16 83 GLU A O 1
ATOM 627 N N . GLY A 1 84 ? 26.993 -10.929 -14.125 1.00 60.69 84 GLY A N 1
ATOM 628 C CA . GLY A 1 84 ? 27.458 -10.912 -12.732 1.00 60.69 84 GLY A CA 1
ATOM 629 C C . GLY A 1 84 ? 26.722 -9.936 -11.804 1.00 60.69 84 GLY A C 1
ATOM 630 O O . GLY A 1 84 ? 26.872 -10.042 -10.586 1.00 60.69 84 GLY A O 1
ATOM 631 N N . ALA A 1 85 ? 25.889 -9.033 -12.330 1.00 70.50 85 ALA A N 1
ATOM 632 C CA . ALA A 1 85 ? 25.055 -8.163 -11.504 1.00 70.50 85 ALA A CA 1
ATOM 633 C C . ALA A 1 85 ? 23.941 -8.955 -10.793 1.00 70.50 85 ALA A C 1
ATOM 635 O O . ALA A 1 85 ? 23.279 -9.817 -11.379 1.00 70.50 85 ALA A O 1
ATOM 636 N N . SER A 1 86 ? 23.708 -8.662 -9.510 1.00 74.94 86 SER A N 1
ATOM 637 C CA . SER A 1 86 ? 22.592 -9.255 -8.773 1.00 74.94 86 SER A CA 1
ATOM 638 C C . SER A 1 86 ? 21.265 -8.698 -9.283 1.00 74.94 86 SER A C 1
ATOM 640 O O . SER A 1 86 ? 21.098 -7.479 -9.353 1.00 74.94 86 SER A O 1
ATOM 642 N N . ARG A 1 87 ? 20.306 -9.590 -9.563 1.00 77.06 87 ARG A N 1
ATOM 643 C CA . ARG A 1 87 ? 18.949 -9.194 -9.965 1.00 77.06 87 ARG A CA 1
ATOM 644 C C . ARG A 1 87 ? 18.309 -8.315 -8.885 1.00 77.06 87 ARG A C 1
ATOM 646 O O . ARG A 1 87 ? 18.436 -8.665 -7.707 1.00 77.06 87 ARG A O 1
ATOM 653 N N . PRO A 1 88 ? 17.599 -7.240 -9.266 1.00 80.69 88 PRO A N 1
ATOM 654 C CA . PRO A 1 88 ? 16.946 -6.370 -8.302 1.00 80.69 88 PRO A CA 1
ATOM 655 C C . PRO A 1 88 ? 15.833 -7.138 -7.581 1.00 80.69 88 PRO A C 1
ATOM 657 O O 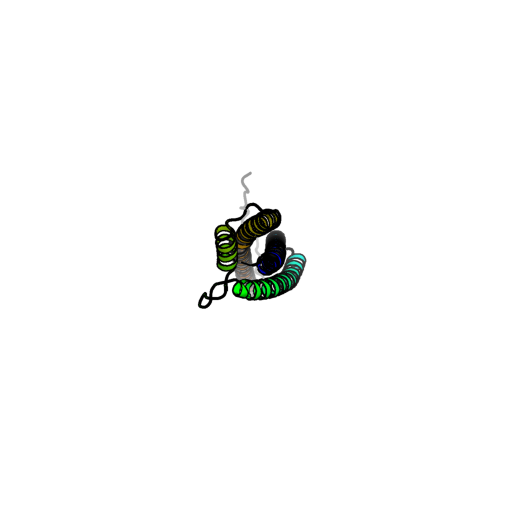. PRO A 1 88 ? 14.992 -7.780 -8.211 1.00 80.69 88 PRO A O 1
ATOM 660 N N . LYS A 1 89 ? 15.851 -7.091 -6.250 1.00 79.19 89 LYS A N 1
ATOM 661 C CA . LYS A 1 89 ? 14.879 -7.743 -5.357 1.00 79.19 89 LYS A CA 1
ATOM 662 C C . LYS A 1 89 ? 13.950 -6.747 -4.680 1.00 79.19 89 LYS A C 1
ATOM 664 O O . LYS A 1 89 ? 12.910 -7.140 -4.162 1.00 79.19 89 LYS A O 1
ATOM 669 N N . THR A 1 90 ? 14.331 -5.474 -4.651 1.00 82.38 90 THR A N 1
ATOM 670 C CA . THR A 1 90 ? 13.541 -4.407 -4.035 1.00 82.38 90 THR A CA 1
ATOM 671 C C . THR A 1 90 ? 13.113 -3.368 -5.065 1.00 82.38 90 THR A C 1
ATOM 673 O O . THR A 1 90 ? 13.757 -3.186 -6.100 1.00 82.38 90 THR A O 1
ATOM 676 N N . LEU A 1 91 ? 12.032 -2.640 -4.768 1.00 83.38 91 LEU A N 1
ATOM 677 C CA . LEU A 1 91 ? 11.575 -1.511 -5.584 1.00 83.38 91 LEU A CA 1
ATOM 678 C C . LEU A 1 91 ? 12.693 -0.473 -5.782 1.00 83.38 91 LEU A C 1
ATOM 680 O O . LEU A 1 91 ? 12.919 -0.004 -6.895 1.00 83.38 91 LEU A O 1
ATOM 684 N N . LYS A 1 92 ? 13.424 -0.157 -4.705 1.00 85.75 92 LYS A N 1
ATOM 685 C CA . LYS A 1 92 ? 14.551 0.785 -4.724 1.00 85.75 92 LYS A CA 1
ATOM 686 C C . LYS A 1 92 ? 15.654 0.321 -5.666 1.00 85.75 92 LYS A C 1
ATOM 688 O O . LYS A 1 92 ? 16.147 1.120 -6.454 1.00 85.75 92 LYS A O 1
ATOM 693 N N . GLU A 1 93 ? 15.996 -0.965 -5.629 1.00 86.00 93 GLU A N 1
ATOM 694 C CA . GLU A 1 93 ? 16.955 -1.551 -6.566 1.00 86.00 93 GLU A CA 1
ATOM 695 C C . GLU A 1 93 ? 16.443 -1.492 -8.009 1.00 86.00 93 GLU A C 1
ATOM 697 O O . GLU A 1 93 ? 17.200 -1.114 -8.894 1.00 86.00 93 GLU A O 1
ATOM 702 N N . CYS A 1 94 ? 15.163 -1.785 -8.263 1.00 84.88 94 CYS A N 1
ATOM 703 C CA . CYS A 1 94 ? 14.589 -1.688 -9.611 1.00 84.88 94 CYS A CA 1
ATOM 704 C C . CYS A 1 94 ? 14.708 -0.268 -10.179 1.00 84.88 94 CYS A C 1
ATOM 706 O O . CYS A 1 94 ? 15.116 -0.083 -11.326 1.00 84.88 94 CYS A O 1
ATOM 708 N N . VAL A 1 95 ? 14.375 0.741 -9.370 1.00 85.56 95 VAL A N 1
ATOM 709 C CA . VAL A 1 95 ? 14.473 2.152 -9.761 1.00 85.56 95 VAL A CA 1
ATOM 710 C C . VAL A 1 95 ? 15.931 2.567 -9.964 1.00 85.56 95 VAL A C 1
ATOM 712 O O . VAL A 1 95 ? 16.236 3.222 -10.959 1.00 85.56 95 VAL A O 1
ATOM 715 N N . ALA A 1 96 ? 16.841 2.150 -9.080 1.00 87.12 96 ALA A N 1
ATOM 716 C CA . ALA A 1 96 ? 18.267 2.442 -9.207 1.00 87.12 96 ALA A CA 1
ATOM 717 C C . ALA A 1 96 ? 18.861 1.841 -10.490 1.00 87.12 96 ALA A C 1
ATOM 719 O O . ALA A 1 96 ? 19.586 2.522 -11.209 1.00 87.12 96 ALA A O 1
ATOM 720 N N . VAL A 1 97 ? 18.497 0.599 -10.824 1.00 86.75 97 VAL A N 1
ATOM 721 C CA . VAL A 1 97 ? 18.930 -0.058 -12.066 1.00 86.75 97 VAL A CA 1
ATOM 722 C C . VAL A 1 97 ? 18.388 0.676 -13.293 1.00 86.75 97 VAL A C 1
ATOM 724 O O . VAL A 1 97 ? 19.140 0.924 -14.230 1.00 86.75 97 VAL A O 1
ATOM 727 N N . LEU A 1 98 ? 17.117 1.093 -13.289 1.00 85.44 98 LEU A N 1
ATOM 728 C CA . LEU A 1 98 ? 16.552 1.901 -14.378 1.00 85.44 98 LEU A CA 1
ATOM 729 C C . LEU A 1 98 ? 17.274 3.248 -14.547 1.00 85.44 98 LEU A C 1
ATOM 731 O O . LEU A 1 98 ? 17.518 3.678 -15.674 1.00 85.44 98 LEU A O 1
ATOM 735 N N . GLN A 1 99 ? 17.633 3.912 -13.447 1.00 86.81 99 GLN A N 1
ATOM 736 C CA . GLN A 1 99 ? 18.393 5.165 -13.477 1.00 86.81 99 GLN A CA 1
ATOM 737 C C . GLN A 1 99 ? 19.829 4.962 -13.972 1.00 86.81 99 GLN A C 1
ATOM 739 O O . GLN A 1 99 ? 20.325 5.778 -14.749 1.00 86.81 99 GLN A O 1
ATOM 744 N N . GLN A 1 100 ? 20.478 3.867 -13.572 1.00 86.94 100 GLN A N 1
ATOM 745 C CA . GLN A 1 100 ? 21.806 3.508 -14.057 1.00 86.94 100 GLN A CA 1
ATOM 746 C C . GLN A 1 100 ? 21.778 3.260 -15.571 1.00 86.94 100 GLN A C 1
ATOM 748 O O . GLN A 1 100 ? 22.525 3.906 -16.304 1.00 86.94 100 GLN A O 1
ATOM 753 N N . LEU A 1 101 ? 20.860 2.417 -16.053 1.00 81.94 101 LEU A N 1
ATOM 754 C CA . LEU A 1 101 ? 20.718 2.118 -17.483 1.00 81.94 101 LEU A CA 1
ATOM 755 C C . LEU A 1 101 ? 20.384 3.375 -18.305 1.00 81.94 101 LEU A C 1
ATOM 757 O O . LEU A 1 101 ? 20.888 3.539 -19.413 1.00 81.94 101 LEU A O 1
ATOM 761 N N . LYS A 1 102 ? 19.594 4.304 -17.745 1.00 82.88 102 LYS A N 1
ATOM 762 C CA . LYS A 1 102 ? 19.352 5.635 -18.331 1.00 82.88 102 LYS A CA 1
ATOM 763 C C . LYS A 1 102 ? 20.651 6.438 -18.477 1.00 82.88 102 LYS A C 1
ATOM 765 O O . LYS A 1 102 ? 20.847 7.077 -19.503 1.00 82.88 102 LYS A O 1
ATOM 770 N N . SER A 1 103 ? 21.529 6.423 -17.471 1.00 81.44 103 SER A N 1
ATOM 771 C CA . SER A 1 103 ? 22.789 7.187 -17.489 1.00 81.44 103 SER A CA 1
ATOM 772 C C . SER A 1 103 ? 23.850 6.622 -18.441 1.00 81.44 103 SER A C 1
ATOM 774 O O . SER A 1 103 ? 24.701 7.366 -18.922 1.00 81.44 103 SER A O 1
ATOM 776 N N . GLU A 1 104 ? 23.779 5.325 -18.745 1.00 80.00 104 GLU A N 1
ATOM 777 C CA . GLU A 1 104 ? 24.687 4.641 -19.674 1.00 80.00 104 GLU A CA 1
ATOM 778 C C . GLU A 1 104 ? 24.323 4.893 -21.154 1.00 80.00 104 GLU A C 1
ATOM 780 O O . GLU A 1 104 ? 25.116 4.610 -22.055 1.00 80.00 104 GLU A O 1
ATOM 785 N N . LEU A 1 105 ? 23.145 5.467 -21.428 1.00 74.44 105 LEU A N 1
ATOM 786 C CA . LEU A 1 105 ? 22.692 5.821 -22.773 1.00 74.44 105 LEU A CA 1
ATOM 787 C C . LEU A 1 105 ? 23.183 7.217 -23.175 1.00 74.44 105 LEU A C 1
ATOM 789 O O . LEU A 1 105 ? 22.626 8.241 -22.790 1.00 74.44 105 LEU A O 1
ATOM 793 N N . THR A 1 106 ? 24.206 7.255 -24.025 1.00 61.97 106 THR A N 1
ATOM 794 C CA . THR A 1 106 ? 24.887 8.482 -24.476 1.00 61.97 106 THR A CA 1
ATOM 795 C C . THR A 1 106 ? 24.348 9.076 -25.790 1.00 61.97 106 THR A C 1
ATOM 797 O O . THR A 1 106 ? 25.035 9.866 -26.432 1.00 61.97 106 THR A O 1
ATOM 800 N N . GLY A 1 107 ? 23.127 8.726 -26.220 1.00 65.00 107 GLY A N 1
ATOM 801 C CA . GLY A 1 107 ? 22.576 9.133 -27.526 1.00 65.00 107 GLY A CA 1
ATOM 802 C C . GLY A 1 107 ? 21.320 10.013 -27.464 1.00 65.00 107 GLY A C 1
ATOM 803 O O . GLY A 1 107 ? 20.354 9.670 -26.790 1.00 65.00 107 GLY A O 1
ATOM 804 N N . ASP A 1 108 ? 21.281 11.093 -28.249 1.00 63.59 108 ASP A N 1
ATOM 805 C CA . ASP A 1 108 ? 20.161 12.054 -28.343 1.00 63.59 108 ASP A CA 1
ATOM 806 C C . ASP A 1 108 ? 19.049 11.608 -29.326 1.00 63.59 108 ASP A C 1
ATOM 808 O O . ASP A 1 108 ? 18.624 12.326 -30.230 1.00 63.59 108 ASP A O 1
ATOM 812 N N . GLY A 1 109 ? 18.585 10.362 -29.187 1.00 80.56 109 GLY A N 1
ATOM 813 C CA . GLY A 1 109 ? 17.524 9.784 -30.024 1.00 80.56 109 GLY A CA 1
ATOM 814 C C . GLY A 1 109 ? 16.131 9.837 -29.383 1.00 80.56 109 GLY A C 1
ATOM 815 O O . GLY A 1 109 ? 16.003 9.790 -28.159 1.00 80.56 109 GLY A O 1
ATOM 816 N N . LEU A 1 110 ? 15.068 9.826 -30.203 1.00 82.75 110 LEU A N 1
ATOM 817 C CA . LEU A 1 110 ? 13.668 9.756 -29.739 1.00 82.75 110 LEU A CA 1
ATOM 818 C C . LEU A 1 110 ? 13.431 8.581 -28.773 1.00 82.75 110 LEU A C 1
ATOM 820 O O . LEU A 1 110 ? 12.769 8.741 -27.752 1.00 82.75 110 LEU A O 1
ATOM 824 N N . ALA A 1 111 ? 14.016 7.413 -29.053 1.00 82.06 111 ALA A N 1
ATOM 825 C CA . ALA A 1 111 ? 13.927 6.245 -28.176 1.00 82.06 111 ALA A CA 1
ATOM 826 C C . ALA A 1 111 ? 14.519 6.514 -26.778 1.00 82.06 111 ALA A C 1
ATOM 828 O O . ALA A 1 111 ? 13.933 6.112 -25.773 1.00 82.06 111 ALA A O 1
ATOM 829 N N . ASN A 1 112 ? 15.626 7.262 -26.695 1.00 82.12 112 ASN A N 1
ATOM 830 C CA . ASN A 1 112 ? 16.222 7.639 -25.415 1.00 82.12 112 ASN A CA 1
ATOM 831 C C . ASN A 1 112 ? 15.327 8.629 -24.652 1.00 82.12 112 ASN A C 1
ATOM 833 O O . ASN A 1 112 ? 15.124 8.486 -23.450 1.00 82.12 112 ASN A O 1
ATOM 837 N N . GLN A 1 113 ? 14.707 9.589 -25.346 1.00 86.00 113 GLN A N 1
ATOM 838 C CA . GLN A 1 113 ? 13.739 10.507 -24.728 1.00 86.00 113 GLN A CA 1
ATOM 839 C C . GLN A 1 113 ? 12.519 9.765 -24.163 1.00 86.00 113 GLN A C 1
ATOM 841 O O . GLN A 1 113 ? 12.088 10.040 -23.040 1.00 86.00 113 GLN A O 1
ATOM 846 N N . VAL A 1 114 ? 11.985 8.790 -24.909 1.00 88.12 114 VAL A N 1
ATOM 847 C CA . VAL A 1 114 ? 10.873 7.947 -24.448 1.00 88.12 114 VAL A CA 1
ATOM 848 C C . VAL A 1 114 ? 11.282 7.150 -23.214 1.00 88.12 114 VAL A C 1
ATOM 850 O O . VAL A 1 114 ? 10.543 7.149 -22.228 1.00 88.12 114 VAL A O 1
ATOM 853 N N . LEU A 1 115 ? 12.457 6.518 -23.228 1.00 86.50 115 LEU A N 1
ATOM 854 C CA . LEU A 1 115 ? 12.962 5.780 -22.076 1.00 86.50 115 LEU A CA 1
ATOM 855 C C . LEU A 1 115 ? 13.130 6.686 -20.853 1.00 86.50 115 LEU A C 1
ATOM 857 O O . LEU A 1 115 ? 12.628 6.347 -19.783 1.00 86.50 115 LEU A O 1
ATOM 861 N N . CYS A 1 116 ? 13.765 7.851 -21.012 1.00 87.12 116 CYS A N 1
ATOM 862 C CA . CYS A 1 116 ? 13.913 8.847 -19.953 1.00 87.12 116 CYS A CA 1
ATOM 863 C C . CYS A 1 116 ? 12.562 9.179 -19.310 1.00 87.12 116 CYS A C 1
ATOM 865 O O . CYS A 1 116 ? 12.432 9.116 -18.089 1.00 87.12 116 CYS A O 1
ATOM 867 N N . HIS A 1 117 ? 11.533 9.437 -20.123 1.00 90.69 117 HIS A N 1
ATOM 868 C CA . HIS A 1 117 ? 10.185 9.707 -19.629 1.00 90.69 117 HIS A CA 1
ATOM 869 C C . HIS A 1 117 ? 9.562 8.512 -18.880 1.00 90.69 117 HIS A C 1
ATOM 871 O O . HIS A 1 117 ? 8.874 8.710 -17.874 1.00 90.69 117 HIS A O 1
ATOM 877 N N . GLN A 1 118 ? 9.786 7.271 -19.334 1.00 91.31 118 GLN A N 1
ATOM 878 C CA . GLN A 1 118 ? 9.302 6.085 -18.614 1.00 91.31 118 GLN A CA 1
ATOM 879 C C . GLN A 1 118 ? 10.005 5.915 -17.266 1.00 91.31 118 GLN A C 1
ATOM 881 O O . GLN A 1 118 ? 9.328 5.685 -16.265 1.00 91.31 118 GLN A O 1
ATOM 886 N N . VAL A 1 119 ? 11.329 6.085 -17.224 1.00 89.56 119 VAL A N 1
ATOM 887 C CA . VAL A 1 119 ? 12.128 5.996 -15.993 1.00 89.56 119 VAL A CA 1
ATOM 888 C C . VAL A 1 119 ? 11.714 7.080 -15.001 1.00 89.56 119 VAL A C 1
ATOM 890 O O . VAL A 1 119 ? 11.424 6.770 -13.850 1.00 89.56 119 VAL A O 1
ATOM 893 N N . ASP A 1 120 ? 11.576 8.331 -15.442 1.00 89.62 120 ASP A N 1
ATOM 894 C CA . ASP A 1 120 ? 11.136 9.433 -14.576 1.00 89.62 120 ASP A CA 1
ATOM 895 C C . ASP A 1 120 ? 9.687 9.235 -14.097 1.00 89.62 120 ASP A C 1
ATOM 897 O O . ASP A 1 120 ? 9.307 9.641 -12.997 1.00 89.62 120 ASP A O 1
ATOM 901 N N . GLY A 1 121 ? 8.851 8.580 -14.909 1.00 90.81 121 GLY A N 1
ATOM 902 C CA . GLY A 1 121 ? 7.528 8.119 -14.500 1.00 90.81 121 GLY A CA 1
ATOM 903 C C . GLY A 1 121 ? 7.581 7.037 -13.417 1.00 90.81 121 GLY A C 1
ATOM 904 O O . GLY A 1 121 ? 6.837 7.128 -12.446 1.00 90.81 121 GLY A O 1
ATOM 905 N N . ALA A 1 122 ? 8.462 6.044 -13.558 1.00 89.88 122 ALA A N 1
ATOM 906 C CA . ALA A 1 122 ? 8.649 4.981 -12.570 1.00 89.88 122 ALA A CA 1
ATOM 907 C C . ALA A 1 122 ? 9.195 5.522 -11.239 1.00 89.88 122 ALA A C 1
ATOM 909 O O . ALA A 1 122 ? 8.725 5.117 -10.180 1.00 89.88 122 ALA A O 1
ATOM 910 N N . VAL A 1 123 ? 10.128 6.480 -11.286 1.00 89.50 123 VAL A N 1
ATOM 911 C CA . VAL A 1 123 ? 10.651 7.174 -10.097 1.00 89.50 123 VAL A CA 1
ATOM 912 C C . VAL A 1 123 ? 9.526 7.899 -9.360 1.00 89.50 123 VAL A C 1
ATOM 914 O O . VAL A 1 123 ? 9.385 7.732 -8.153 1.00 89.50 1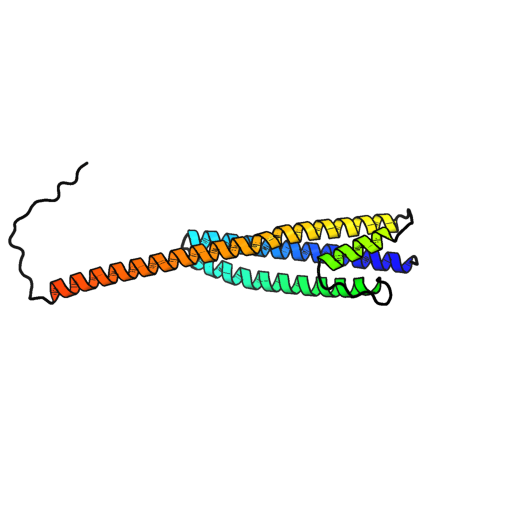23 VAL A O 1
ATOM 917 N N . ARG A 1 124 ? 8.691 8.666 -10.074 1.00 92.12 124 ARG A N 1
ATOM 918 C CA . ARG A 1 124 ? 7.544 9.357 -9.461 1.00 92.12 124 ARG A CA 1
ATOM 919 C C . ARG A 1 124 ? 6.556 8.382 -8.825 1.00 92.12 124 ARG A C 1
ATOM 921 O O . ARG A 1 124 ? 6.157 8.599 -7.688 1.00 92.12 124 ARG A O 1
ATOM 928 N N . ALA A 1 125 ? 6.226 7.294 -9.519 1.00 91.50 125 ALA A N 1
ATOM 929 C CA . ALA A 1 125 ? 5.351 6.257 -8.977 1.00 91.50 125 ALA A CA 1
ATOM 930 C C . ALA A 1 125 ? 5.954 5.589 -7.726 1.00 91.50 125 ALA A C 1
ATOM 932 O O . ALA A 1 125 ? 5.233 5.267 -6.789 1.00 91.50 125 ALA A O 1
ATOM 933 N N . ALA A 1 126 ? 7.278 5.407 -7.680 1.00 90.38 126 ALA A N 1
ATOM 934 C CA . ALA A 1 126 ? 7.956 4.851 -6.511 1.00 90.38 126 ALA A CA 1
ATOM 935 C C . ALA A 1 126 ? 7.907 5.800 -5.305 1.00 90.38 126 ALA A C 1
ATOM 937 O O . ALA A 1 126 ? 7.693 5.341 -4.187 1.00 90.38 126 ALA A O 1
ATOM 938 N N . VAL A 1 127 ? 8.049 7.111 -5.528 1.00 91.31 127 VAL A N 1
ATOM 939 C CA . VAL A 1 127 ? 7.876 8.128 -4.476 1.00 91.31 127 VAL A CA 1
ATOM 940 C C . VAL A 1 127 ? 6.447 8.110 -3.933 1.00 91.31 127 VAL A C 1
ATOM 942 O O . VAL A 1 127 ? 6.256 8.106 -2.720 1.00 91.31 127 VAL A O 1
ATOM 945 N N . GLU A 1 128 ? 5.448 8.043 -4.813 1.00 91.62 128 GLU A N 1
ATOM 946 C CA . GLU A 1 128 ? 4.041 7.949 -4.409 1.00 91.62 128 GLU A CA 1
ATOM 947 C C . GLU A 1 128 ? 3.765 6.670 -3.607 1.00 91.62 128 GLU A C 1
ATOM 949 O O . GLU A 1 128 ? 3.136 6.720 -2.550 1.00 91.62 128 GLU A O 1
ATOM 954 N N . PHE A 1 129 ? 4.305 5.531 -4.049 1.00 93.12 129 PHE A N 1
ATOM 955 C CA . PHE A 1 129 ? 4.260 4.286 -3.287 1.00 93.12 129 PHE A CA 1
ATOM 956 C C . PHE A 1 129 ? 4.864 4.450 -1.886 1.00 93.12 129 PHE A C 1
ATOM 958 O O . PHE A 1 129 ? 4.233 4.051 -0.909 1.00 93.12 129 PHE A O 1
ATOM 965 N N . GLU A 1 130 ? 6.064 5.029 -1.767 1.00 91.00 130 GLU A N 1
ATOM 966 C CA . GLU A 1 130 ? 6.720 5.226 -0.470 1.00 91.00 130 GLU A CA 1
ATOM 967 C C . GLU A 1 130 ? 5.891 6.124 0.450 1.00 91.00 130 GLU A C 1
ATOM 969 O O . GLU A 1 130 ? 5.767 5.836 1.644 1.00 91.00 130 GLU A O 1
ATOM 974 N N . GLU A 1 131 ? 5.267 7.166 -0.104 1.00 92.38 131 GLU A N 1
ATOM 975 C CA . GLU A 1 131 ? 4.368 8.039 0.641 1.00 92.38 131 GLU A CA 1
ATOM 976 C C . GLU A 1 131 ? 3.181 7.251 1.212 1.00 92.38 131 GLU A C 1
ATOM 978 O O . GLU A 1 131 ? 2.927 7.322 2.417 1.00 92.38 131 GLU A O 1
ATOM 983 N N . GLN A 1 132 ? 2.485 6.453 0.394 1.00 91.81 132 GLN A N 1
ATOM 984 C CA . GLN A 1 132 ? 1.346 5.651 0.863 1.00 91.81 132 GLN A CA 1
ATOM 985 C C . GLN A 1 132 ? 1.778 4.565 1.853 1.00 91.81 132 GLN A C 1
ATOM 987 O O . GLN A 1 132 ? 1.163 4.398 2.907 1.00 91.81 132 GLN A O 1
ATOM 992 N N . PHE A 1 133 ? 2.874 3.863 1.562 1.00 91.88 133 PHE A N 1
ATOM 993 C CA . PHE A 1 133 ? 3.419 2.815 2.421 1.00 91.88 133 PHE A CA 1
ATOM 994 C C . PHE A 1 133 ? 3.783 3.349 3.813 1.00 91.88 133 PHE A C 1
ATOM 996 O O . PHE A 1 133 ? 3.490 2.709 4.825 1.00 91.88 133 PHE A O 1
ATOM 1003 N N . SER A 1 134 ? 4.362 4.554 3.881 1.00 92.81 134 SER A N 1
ATOM 1004 C CA . SER A 1 134 ? 4.758 5.185 5.146 1.00 92.81 134 SER A CA 1
ATOM 1005 C C . SER A 1 134 ? 3.577 5.508 6.072 1.00 92.81 134 SER A C 1
ATOM 1007 O O . SER A 1 134 ? 3.753 5.537 7.291 1.00 92.81 134 SER A O 1
ATOM 1009 N N . LYS A 1 135 ? 2.366 5.687 5.521 1.00 93.31 135 LYS A N 1
ATOM 1010 C CA . LYS A 1 135 ? 1.135 5.990 6.273 1.00 93.31 135 LYS A CA 1
ATOM 1011 C C . LYS A 1 135 ? 0.504 4.754 6.917 1.00 93.31 135 LYS A C 1
ATOM 1013 O O . LYS A 1 135 ? -0.180 4.878 7.928 1.00 93.31 135 LYS A O 1
ATOM 1018 N N . VAL A 1 136 ? 0.748 3.556 6.383 1.00 92.75 136 VAL A N 1
ATOM 1019 C CA . VAL A 1 136 ? 0.074 2.325 6.837 1.00 92.75 136 VAL A CA 1
ATOM 1020 C C . VAL A 1 136 ? 0.384 2.001 8.296 1.00 92.75 136 VAL A C 1
ATOM 1022 O O . VAL A 1 136 ? -0.527 1.819 9.101 1.00 92.75 136 VAL A O 1
ATOM 1025 N N . LYS A 1 137 ? 1.669 1.940 8.658 1.00 92.19 137 LYS A N 1
ATOM 1026 C CA . LYS A 1 137 ? 2.096 1.584 10.018 1.00 92.19 137 LYS A CA 1
ATOM 1027 C C . LYS A 1 137 ? 1.513 2.511 11.100 1.00 92.19 137 LYS A C 1
ATOM 1029 O O . LYS A 1 137 ? 0.904 1.974 12.025 1.00 92.19 137 LYS A O 1
ATOM 1034 N N . PRO A 1 138 ? 1.649 3.851 11.018 1.00 95.38 138 PRO A N 1
ATOM 1035 C CA . PRO A 1 138 ? 1.116 4.731 12.056 1.00 95.38 138 PRO A CA 1
ATOM 1036 C C . PRO A 1 138 ? -0.412 4.646 12.176 1.00 95.38 138 PRO A C 1
ATOM 1038 O O . PRO A 1 138 ? -0.927 4.698 13.289 1.00 95.38 138 PRO A O 1
ATOM 1041 N N . LEU A 1 139 ? -1.142 4.447 11.072 1.00 93.88 139 LEU A N 1
ATOM 1042 C CA . LEU A 1 139 ? -2.598 4.273 11.115 1.00 93.88 139 LEU A CA 1
ATOM 1043 C C . LEU A 1 139 ? -3.008 2.964 11.808 1.00 93.88 139 LEU A C 1
ATOM 1045 O O . LEU A 1 139 ? -3.900 2.962 12.653 1.00 93.88 139 LEU A O 1
ATOM 1049 N N . ILE A 1 140 ? -2.316 1.856 11.522 1.00 92.81 140 ILE A N 1
ATOM 1050 C CA . ILE A 1 140 ? -2.549 0.582 12.223 1.00 92.81 140 ILE A CA 1
ATOM 1051 C C . ILE A 1 140 ? -2.253 0.725 13.722 1.00 92.81 140 ILE A C 1
ATOM 1053 O O . ILE A 1 140 ? -3.013 0.228 14.554 1.00 92.81 140 ILE A O 1
ATOM 1057 N N . GLU A 1 141 ? -1.166 1.409 14.085 1.00 94.50 141 GLU A N 1
ATOM 1058 C CA . GLU A 1 141 ? -0.814 1.670 15.484 1.00 94.50 141 GLU A CA 1
ATOM 1059 C C . GLU A 1 141 ? -1.861 2.547 16.186 1.00 94.50 141 GLU A C 1
ATOM 1061 O O . GLU A 1 141 ? -2.230 2.252 17.326 1.00 94.50 141 GLU A O 1
ATOM 1066 N N . ALA A 1 142 ? -2.404 3.557 15.500 1.00 93.50 142 ALA A N 1
ATOM 1067 C CA . ALA A 1 142 ? -3.489 4.389 16.012 1.00 93.50 142 ALA A CA 1
ATOM 1068 C C . ALA A 1 142 ? -4.765 3.572 16.272 1.00 93.50 142 ALA A C 1
ATOM 1070 O O . ALA A 1 142 ? -5.352 3.676 17.352 1.00 93.50 142 ALA A O 1
ATOM 1071 N N . ASN A 1 143 ? -5.162 2.703 15.337 1.00 92.62 143 ASN A N 1
ATOM 1072 C CA . ASN A 1 143 ? -6.331 1.833 15.509 1.00 92.62 143 ASN A CA 1
ATOM 1073 C C . ASN A 1 143 ? -6.116 0.846 16.657 1.00 92.62 143 ASN A C 1
ATOM 1075 O O . ASN A 1 143 ? -6.996 0.665 17.498 1.00 92.62 143 ASN A O 1
ATOM 1079 N N . ARG A 1 144 ? -4.916 0.264 16.757 1.00 93.44 144 ARG A N 1
ATOM 1080 C CA . ARG A 1 144 ? -4.545 -0.617 17.870 1.00 93.44 144 ARG A CA 1
ATOM 1081 C C . ARG A 1 144 ? -4.648 0.095 19.219 1.00 93.44 144 ARG A C 1
ATOM 1083 O O . ARG A 1 144 ? -5.171 -0.486 20.168 1.00 93.44 144 ARG A O 1
ATOM 1090 N N . ALA A 1 145 ? -4.148 1.326 19.317 1.00 94.00 145 ALA A N 1
ATOM 1091 C CA . ALA A 1 145 ? -4.225 2.116 20.542 1.00 94.00 145 ALA A CA 1
ATOM 1092 C C . ALA A 1 145 ? -5.683 2.427 20.921 1.00 94.00 145 ALA A C 1
ATOM 1094 O O . ALA A 1 145 ? -6.058 2.282 22.086 1.00 94.00 145 ALA A O 1
ATOM 1095 N N . LEU A 1 146 ? -6.513 2.782 19.936 1.00 92.56 146 LEU A N 1
ATOM 1096 C CA . LEU A 1 146 ? -7.933 3.068 20.134 1.00 92.56 146 LEU A CA 1
ATOM 1097 C C . LEU A 1 146 ? -8.695 1.839 20.649 1.00 92.56 146 LEU A C 1
ATOM 1099 O O . LEU A 1 146 ? -9.377 1.922 21.669 1.00 92.56 146 LEU A O 1
ATOM 1103 N N . VAL A 1 147 ? -8.517 0.680 20.007 1.00 91.88 147 VAL A N 1
ATOM 1104 C CA . VAL A 1 147 ? -9.108 -0.590 20.463 1.00 91.88 147 VAL A CA 1
ATOM 1105 C C . VAL A 1 147 ? -8.627 -0.943 21.871 1.00 91.88 147 VAL A C 1
ATOM 1107 O O . VAL A 1 147 ? -9.434 -1.323 22.717 1.00 91.88 147 VAL A O 1
ATOM 1110 N N . GLY A 1 148 ? -7.332 -0.774 22.156 1.00 92.38 148 GLY A N 1
ATOM 1111 C CA . GLY A 1 148 ? -6.775 -1.006 23.489 1.00 92.38 148 GLY A CA 1
ATOM 1112 C C . GLY A 1 148 ? -7.440 -0.147 24.569 1.00 92.38 148 GLY A C 1
ATOM 1113 O O . GLY A 1 148 ? -7.794 -0.660 25.630 1.00 92.38 148 GLY A O 1
ATOM 1114 N N . SER A 1 149 ? -7.674 1.137 24.285 1.00 92.81 149 SER A N 1
ATOM 1115 C CA . SER A 1 149 ? -8.381 2.041 25.199 1.00 92.81 149 SER A CA 1
ATOM 1116 C C . SER A 1 149 ? -9.846 1.642 25.402 1.00 92.81 149 SER A C 1
ATOM 1118 O O . SER A 1 149 ? -10.326 1.651 26.535 1.00 92.81 149 SER A O 1
ATOM 1120 N N . LEU A 1 150 ? -10.549 1.242 24.338 1.00 89.50 150 LEU A N 1
ATOM 1121 C CA . LEU A 1 150 ? -11.934 0.775 24.439 1.00 89.50 150 LEU A CA 1
ATOM 1122 C C . LEU A 1 150 ? -12.044 -0.496 25.287 1.00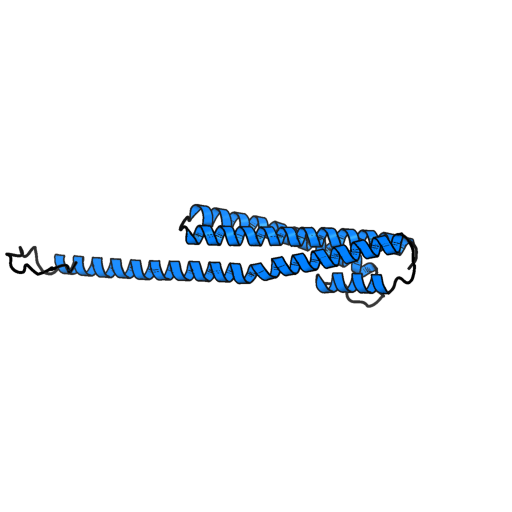 89.50 150 LEU A C 1
ATOM 1124 O O . LEU A 1 150 ? -12.900 -0.569 26.166 1.00 89.50 150 LEU A O 1
ATOM 1128 N N . LEU A 1 151 ? -11.153 -1.468 25.078 1.00 90.44 151 LEU A N 1
ATOM 1129 C CA . LEU A 1 151 ? -11.118 -2.700 25.870 1.00 90.44 151 LEU A CA 1
ATOM 1130 C C . LEU A 1 151 ? -10.858 -2.418 27.351 1.00 90.44 151 LEU A C 1
ATOM 1132 O O . LEU A 1 151 ? -11.529 -2.995 28.205 1.00 90.44 151 LEU A O 1
ATOM 1136 N N . TYR A 1 152 ? -9.934 -1.505 27.654 1.00 93.44 152 TYR A N 1
ATOM 1137 C CA . TYR A 1 152 ? -9.680 -1.071 29.026 1.00 93.44 152 TYR A CA 1
ATOM 1138 C C . TYR A 1 152 ? -10.941 -0.477 29.674 1.00 93.44 152 TYR A C 1
ATOM 1140 O O . TYR A 1 152 ? -11.339 -0.894 30.760 1.00 93.44 152 TYR A O 1
ATOM 1148 N N . ASN A 1 153 ? -11.636 0.428 28.979 1.00 90.81 153 ASN A N 1
ATOM 1149 C CA . ASN A 1 153 ? -12.861 1.048 29.492 1.00 90.81 153 ASN A CA 1
ATOM 1150 C C . ASN A 1 153 ? -13.994 0.032 29.708 1.00 90.81 153 ASN A C 1
ATOM 1152 O O . ASN A 1 153 ? -14.746 0.141 30.679 1.00 90.81 153 ASN A O 1
ATOM 1156 N N . VAL A 1 154 ? -14.117 -0.968 28.830 1.00 89.88 154 VAL A N 1
ATOM 1157 C CA . VAL A 1 154 ? -15.090 -2.061 28.986 1.00 89.88 154 VAL A CA 1
ATOM 1158 C C . VAL A 1 154 ? -14.768 -2.910 30.216 1.00 89.88 154 VAL A C 1
ATOM 1160 O O . VAL A 1 154 ? -15.680 -3.247 30.968 1.00 89.88 154 VAL A O 1
ATOM 1163 N N . GLN A 1 155 ? -13.492 -3.219 30.464 1.00 91.56 155 GLN A N 1
ATOM 1164 C CA . GLN A 1 155 ? -13.071 -3.967 31.654 1.00 91.56 155 GLN A CA 1
ATOM 1165 C C . GLN A 1 155 ? -13.370 -3.204 32.948 1.00 91.56 155 GLN A C 1
ATOM 1167 O O . GLN A 1 155 ? -13.922 -3.784 33.881 1.00 91.56 155 GLN A O 1
ATOM 1172 N N . GLU A 1 156 ? -13.065 -1.908 32.995 1.00 92.25 156 GLU A N 1
ATOM 1173 C CA . GLU A 1 156 ? -13.369 -1.063 34.156 1.00 92.25 156 GLU A CA 1
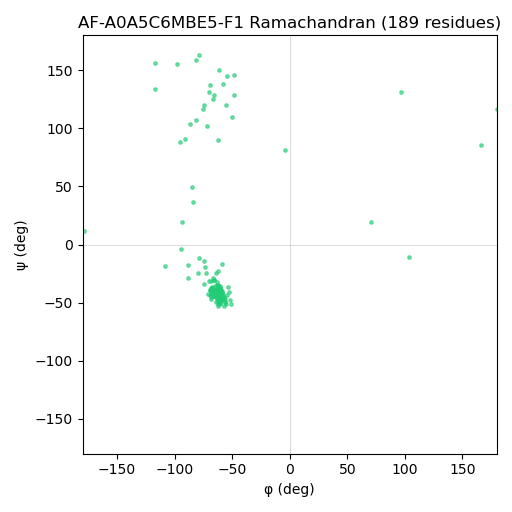ATOM 1174 C C . GLU A 1 156 ? -14.880 -0.916 34.372 1.00 92.25 156 GLU A C 1
ATOM 1176 O O . GLU A 1 156 ? -15.362 -1.018 35.499 1.00 92.25 156 GLU A O 1
ATOM 1181 N N . SER A 1 157 ? -15.653 -0.772 33.292 1.00 91.00 157 SER A N 1
ATOM 1182 C CA . SER A 1 157 ? -17.119 -0.741 33.371 1.00 91.00 157 SER A CA 1
ATOM 1183 C C . SER A 1 157 ? -17.678 -2.057 33.909 1.00 91.00 157 SER A C 1
ATOM 1185 O O . SER A 1 157 ? -18.586 -2.056 34.736 1.00 91.00 157 SER A O 1
ATOM 1187 N N . TYR A 1 158 ? -17.132 -3.189 33.463 1.00 90.44 158 TYR A N 1
ATOM 1188 C CA . TYR A 1 158 ? -17.532 -4.505 33.948 1.00 90.44 158 TYR A CA 1
ATOM 1189 C C . TYR A 1 158 ? -17.227 -4.676 35.440 1.00 90.44 158 TYR A C 1
ATOM 1191 O O . TYR A 1 158 ? -18.115 -5.082 36.186 1.00 90.44 158 TYR A O 1
ATOM 1199 N N . ARG A 1 159 ? -16.022 -4.295 35.889 1.00 90.75 159 ARG A N 1
ATOM 1200 C CA . ARG A 1 159 ? -15.643 -4.297 37.314 1.00 90.75 159 ARG A CA 1
ATOM 1201 C C . ARG A 1 159 ? -16.577 -3.434 38.152 1.00 90.75 159 ARG A C 1
ATOM 1203 O O . ARG A 1 159 ? -17.091 -3.903 39.157 1.00 90.75 159 ARG A O 1
ATOM 1210 N N . PHE A 1 160 ? -16.883 -2.223 37.690 1.00 92.00 160 PHE A N 1
ATOM 1211 C CA . PHE A 1 160 ? -17.838 -1.346 38.363 1.00 92.00 160 PHE A CA 1
ATOM 1212 C C . PHE A 1 160 ? -19.206 -2.020 38.547 1.00 92.00 160 PHE A C 1
ATOM 1214 O O . PHE A 1 160 ? -19.768 -2.002 39.640 1.00 92.00 160 PHE A O 1
ATOM 1221 N N . TRP A 1 161 ? -19.746 -2.652 37.499 1.00 87.31 161 TRP A N 1
ATOM 1222 C CA . TRP A 1 161 ? -21.028 -3.353 37.600 1.00 87.31 161 TRP A CA 1
ATOM 1223 C C . TRP A 1 161 ? -20.964 -4.603 38.486 1.00 87.31 161 TRP A C 1
ATOM 1225 O O . TRP A 1 161 ? -21.958 -4.909 39.145 1.00 87.31 161 TRP A O 1
ATOM 1235 N N . GLN A 1 162 ? -19.823 -5.298 38.545 1.00 89.38 162 GLN A N 1
ATOM 1236 C CA . GLN A 1 162 ? -19.598 -6.382 39.507 1.00 89.38 162 GLN A CA 1
ATOM 1237 C C . GLN A 1 162 ? -19.619 -5.859 40.945 1.00 89.38 162 GLN A C 1
ATOM 1239 O O . GLN A 1 162 ? -20.386 -6.378 41.752 1.00 89.38 162 GLN A O 1
ATOM 1244 N N . ASP A 1 163 ? -18.882 -4.787 41.240 1.00 88.81 163 ASP A N 1
ATOM 1245 C CA . ASP A 1 163 ? -18.842 -4.173 42.571 1.00 88.81 163 ASP A CA 1
ATOM 1246 C C . ASP A 1 163 ? -20.241 -3.711 43.015 1.00 88.81 163 ASP A C 1
ATOM 1248 O O . ASP A 1 163 ? -20.655 -3.933 44.155 1.00 88.81 163 ASP A O 1
ATOM 1252 N N . VAL A 1 164 ? -21.014 -3.106 42.103 1.00 87.38 164 VAL A N 1
ATOM 1253 C CA . VAL A 1 164 ? -22.410 -2.716 42.361 1.00 87.38 164 VAL A CA 1
ATOM 1254 C C . VAL A 1 164 ? -23.280 -3.943 42.639 1.00 87.38 164 VAL A C 1
ATOM 1256 O O . VAL A 1 164 ? -24.060 -3.940 43.593 1.00 87.38 164 VAL A O 1
ATOM 1259 N N . ALA A 1 165 ? -23.161 -5.002 41.836 1.00 83.31 165 ALA A N 1
ATOM 1260 C CA . ALA A 1 165 ? -23.926 -6.228 42.035 1.00 83.31 165 ALA A CA 1
ATOM 1261 C C . ALA A 1 165 ? -23.584 -6.912 43.371 1.00 83.31 165 ALA A C 1
ATOM 1263 O O . ALA A 1 165 ? -24.490 -7.376 44.062 1.00 83.31 165 ALA A O 1
ATOM 1264 N N . GLU A 1 166 ? -22.312 -6.925 43.775 1.00 82.19 166 GLU A N 1
ATOM 1265 C 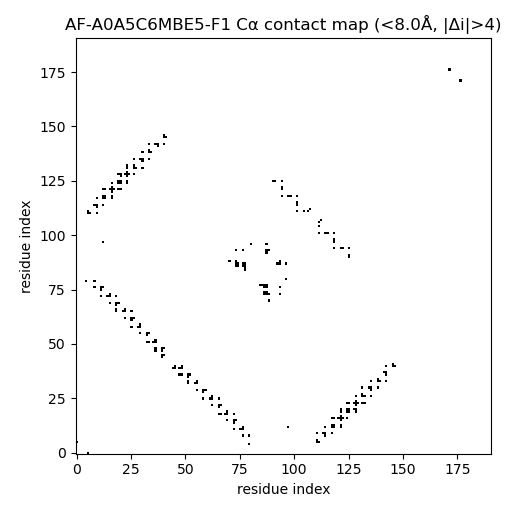CA . GLU A 1 166 ? -21.859 -7.454 45.066 1.00 82.19 166 GLU A CA 1
ATOM 1266 C C . GLU A 1 166 ? -22.391 -6.631 46.245 1.00 82.19 166 GLU A C 1
ATOM 1268 O O . GLU A 1 166 ? -22.877 -7.199 47.228 1.00 82.19 166 GLU A O 1
ATOM 1273 N N . GLN A 1 167 ? -22.381 -5.299 46.146 1.00 76.69 167 GLN A N 1
ATOM 1274 C CA . GLN A 1 167 ? -22.966 -4.413 47.160 1.00 76.69 167 GLN A CA 1
ATOM 1275 C C . GLN A 1 167 ? -24.481 -4.615 47.295 1.00 76.69 167 GLN A C 1
ATOM 1277 O O . GLN A 1 167 ? -25.015 -4.645 48.404 1.00 76.69 167 GLN A O 1
ATOM 1282 N N . VAL A 1 168 ? -25.189 -4.809 46.180 1.00 71.94 168 VAL A N 1
ATOM 1283 C CA . VAL A 1 168 ? -26.627 -5.111 46.203 1.00 71.94 168 VAL A CA 1
ATOM 1284 C C . VAL A 1 168 ? -26.882 -6.507 46.783 1.00 71.94 168 VAL A C 1
ATOM 1286 O O . VAL A 1 168 ? -27.748 -6.665 47.641 1.00 71.94 168 VAL A O 1
ATOM 1289 N N . ALA A 1 169 ? -26.119 -7.523 46.377 1.00 64.62 169 ALA A N 1
ATOM 1290 C CA . ALA A 1 169 ? -26.264 -8.886 46.884 1.00 64.62 169 ALA A CA 1
ATOM 1291 C C . ALA A 1 169 ? -25.971 -8.984 48.390 1.00 64.62 169 ALA A C 1
ATOM 1293 O O . ALA A 1 169 ? -26.702 -9.653 49.121 1.00 64.62 169 ALA A O 1
ATOM 1294 N N . THR A 1 170 ? -24.945 -8.283 48.879 1.00 64.50 170 THR A N 1
ATOM 1295 C CA . THR A 1 170 ? -24.642 -8.200 50.315 1.00 64.50 170 THR A CA 1
ATOM 1296 C C . THR A 1 170 ? -25.724 -7.439 51.082 1.00 64.50 170 THR A C 1
ATOM 1298 O O . THR A 1 170 ? -26.122 -7.894 52.153 1.00 64.50 170 THR A O 1
ATOM 1301 N N . ALA A 1 171 ? -26.289 -6.365 50.518 1.00 58.25 171 ALA A N 1
ATOM 1302 C CA . ALA A 1 171 ? -27.412 -5.642 51.122 1.00 58.25 171 ALA A CA 1
ATOM 1303 C C . ALA A 1 171 ? -28.694 -6.491 51.253 1.00 58.25 171 ALA A C 1
ATOM 1305 O O . ALA A 1 171 ? -29.446 -6.309 52.209 1.00 58.25 171 ALA A O 1
ATOM 1306 N N . TYR A 1 172 ? -28.945 -7.429 50.331 1.00 50.69 172 TYR A N 1
ATOM 1307 C CA . TYR A 1 172 ? -30.116 -8.318 50.383 1.00 50.69 172 TYR A CA 1
ATO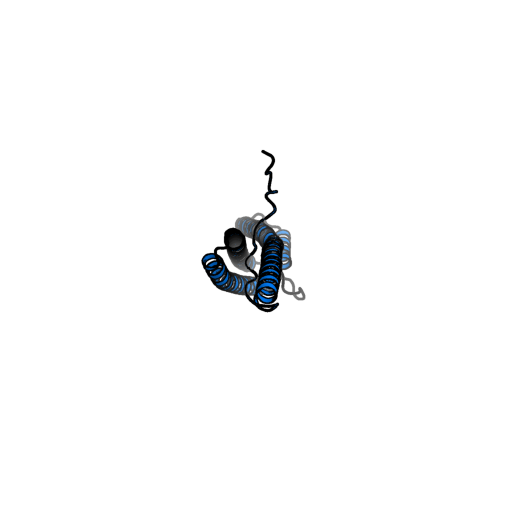M 1308 C C . TYR A 1 172 ? -29.888 -9.613 51.186 1.00 50.69 172 TYR A C 1
ATOM 1310 O O . TYR A 1 172 ? -30.836 -10.127 51.782 1.00 50.69 172 TYR A O 1
ATOM 1318 N N . ASN A 1 173 ? -28.655 -10.129 51.251 1.00 52.97 173 ASN A N 1
ATOM 1319 C CA . ASN A 1 173 ? -28.333 -11.371 51.969 1.00 52.97 173 ASN A CA 1
ATOM 1320 C C . ASN A 1 173 ? -27.995 -11.165 53.457 1.00 52.97 173 ASN A C 1
ATOM 1322 O O . ASN A 1 173 ? -28.054 -12.119 54.232 1.00 52.97 173 ASN A O 1
ATOM 1326 N N . ALA A 1 174 ? -27.677 -9.943 53.893 1.00 49.66 174 ALA A N 1
ATOM 1327 C CA . ALA A 1 174 ? -27.257 -9.652 55.267 1.00 49.66 174 ALA A CA 1
ATOM 1328 C C . ALA A 1 174 ? -28.411 -9.448 56.277 1.00 49.66 174 ALA A C 1
ATOM 1330 O O . ALA A 1 174 ? -28.251 -8.699 57.232 1.00 49.66 174 ALA A O 1
ATOM 1331 N N . GLN A 1 175 ? -29.513 -10.198 56.139 1.00 45.53 175 GLN A N 1
ATOM 1332 C CA . GLN A 1 175 ? -30.751 -10.183 56.951 1.00 45.53 175 GLN A CA 1
ATOM 1333 C C . GLN A 1 175 ? -31.881 -9.334 56.350 1.00 45.53 175 GLN A C 1
ATOM 1335 O O . GLN A 1 175 ? -31.698 -8.193 55.941 1.00 45.53 175 GLN A O 1
ATOM 1340 N N . GLY A 1 176 ? -33.071 -9.943 56.292 1.00 41.16 176 GLY A N 1
ATOM 1341 C CA . GLY A 1 176 ? -34.237 -9.456 55.564 1.00 41.16 176 GLY A CA 1
ATOM 1342 C C . GLY A 1 176 ? -34.593 -7.992 55.804 1.00 41.16 176 GLY A C 1
ATOM 1343 O O . GLY A 1 176 ? -34.446 -7.485 56.910 1.00 41.16 176 GLY A O 1
ATOM 1344 N N . VAL A 1 177 ? -3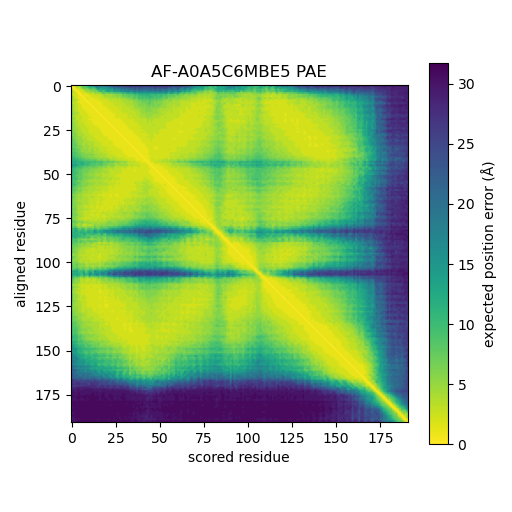5.103 -7.364 54.738 1.00 45.22 177 VAL A N 1
ATOM 1345 C CA . VAL A 1 177 ? -35.741 -6.039 54.652 1.00 45.22 177 VAL A CA 1
ATOM 1346 C C . VAL A 1 177 ? -35.911 -5.352 56.014 1.00 45.22 177 VAL A C 1
ATOM 1348 O O . VAL A 1 177 ? -36.999 -5.341 56.600 1.00 45.22 177 VAL A O 1
ATOM 1351 N N . GLN A 1 178 ? -34.846 -4.724 56.517 1.00 46.81 178 GLN A N 1
ATOM 1352 C CA . GLN A 1 178 ? -35.012 -3.711 57.544 1.00 46.81 178 GLN A CA 1
ATOM 1353 C C . GLN A 1 178 ? -35.626 -2.500 56.855 1.00 46.81 178 GLN A C 1
ATOM 1355 O O . GLN A 1 178 ? -34.959 -1.746 56.151 1.00 46.81 178 GLN A O 1
ATOM 1360 N N . LYS A 1 179 ? -36.939 -2.337 57.040 1.00 44.81 179 LYS A N 1
ATOM 1361 C CA . LYS A 1 179 ? -37.647 -1.096 56.728 1.00 44.81 179 LYS A CA 1
ATOM 1362 C C . LYS A 1 179 ? -36.877 0.053 57.374 1.00 44.81 179 LYS A C 1
ATOM 1364 O O . LYS A 1 179 ? -36.902 0.198 58.596 1.00 44.81 179 LYS A O 1
ATOM 1369 N N . THR A 1 180 ? -36.235 0.879 56.560 1.00 44.88 180 THR A N 1
ATOM 1370 C CA . THR A 1 180 ? -35.669 2.162 56.966 1.00 44.88 180 THR A CA 1
ATOM 1371 C C . THR A 1 180 ? -36.810 3.059 57.446 1.00 44.88 180 THR A C 1
ATOM 1373 O O . THR A 1 180 ? -37.448 3.782 56.683 1.00 44.88 180 THR A O 1
ATOM 1376 N N . LYS A 1 181 ? -37.117 2.989 58.747 1.00 43.91 181 LYS A N 1
ATOM 1377 C CA . LYS A 1 181 ? -37.856 4.051 59.433 1.00 43.91 181 LYS A CA 1
ATOM 1378 C C . LYS A 1 181 ? -36.950 5.277 59.446 1.00 43.91 181 LYS A C 1
ATOM 1380 O O . LYS A 1 181 ? -35.792 5.194 59.840 1.00 43.91 181 LYS A O 1
ATOM 1385 N N . GLY A 1 182 ? -37.491 6.378 58.937 1.00 48.31 182 GLY A N 1
ATOM 1386 C CA . GLY A 1 182 ? -36.733 7.549 58.533 1.00 48.31 182 GLY A CA 1
ATOM 1387 C C . GLY A 1 182 ? -35.811 8.136 59.596 1.00 48.31 182 GLY A C 1
ATOM 1388 O O . GLY A 1 182 ? -36.152 8.215 60.772 1.00 48.31 182 GLY A O 1
ATOM 1389 N N . ARG A 1 183 ? -34.678 8.641 59.117 1.00 49.53 183 ARG A N 1
ATOM 1390 C CA . ARG A 1 183 ? -34.180 10.011 59.303 1.00 49.53 183 ARG A CA 1
ATOM 1391 C C . ARG A 1 183 ? -32.847 10.085 58.570 1.00 49.53 183 ARG A C 1
ATOM 1393 O O . ARG A 1 183 ? -31.966 9.305 58.877 1.00 49.53 183 ARG A O 1
ATOM 1400 N N . TYR A 1 184 ? -32.781 10.932 57.547 1.00 40.06 184 TYR A N 1
ATOM 1401 C CA . TYR A 1 184 ? -31.713 11.893 57.234 1.00 40.06 184 TYR A CA 1
ATOM 1402 C C . TYR A 1 184 ? -31.923 12.373 55.793 1.00 40.06 184 TYR A C 1
ATOM 1404 O O . TYR A 1 184 ? -31.389 11.852 54.822 1.00 40.06 184 TYR A O 1
ATOM 1412 N N . SER A 1 185 ? -32.777 13.395 55.704 1.00 50.09 185 SER A N 1
ATOM 1413 C CA . SER A 1 185 ? -32.658 14.478 54.730 1.00 50.09 185 SER A CA 1
ATOM 1414 C C . SER A 1 185 ? -31.218 15.002 54.755 1.00 50.09 185 SER A C 1
ATOM 1416 O O . SER A 1 185 ? -30.731 15.330 55.837 1.00 50.09 185 SER A O 1
ATOM 1418 N N . GLY A 1 186 ? -30.554 15.095 53.600 1.00 45.72 186 GLY A N 1
ATOM 1419 C CA . GLY A 1 186 ? -29.183 15.610 53.549 1.00 45.72 186 GLY A CA 1
ATOM 1420 C C . GLY A 1 186 ? -28.502 15.722 52.183 1.00 45.72 186 GLY A C 1
ATOM 1421 O O . GLY A 1 186 ? -27.304 15.972 52.168 1.00 45.72 186 GLY A O 1
ATOM 1422 N N . PHE A 1 187 ? -29.199 15.579 51.051 1.00 38.19 187 PHE A N 1
ATOM 1423 C CA . PHE A 1 187 ? -28.633 15.974 49.754 1.00 38.19 187 PHE A CA 1
ATOM 1424 C C . PHE A 1 187 ? -29.084 17.395 49.411 1.00 38.19 187 PHE A C 1
ATOM 1426 O O . PHE A 1 187 ? -30.103 17.606 48.761 1.00 38.19 187 PHE A O 1
ATOM 1433 N N . THR A 1 188 ? -28.321 18.386 49.868 1.00 41.09 188 THR A N 1
ATOM 1434 C CA . THR A 1 188 ? -28.303 19.712 49.248 1.00 41.09 188 THR A CA 1
ATOM 1435 C C . THR A 1 188 ? -27.378 19.656 48.037 1.00 41.09 188 THR A C 1
ATOM 1437 O O . THR A 1 188 ? -26.158 19.588 48.166 1.00 41.09 188 THR A O 1
ATOM 1440 N N . VAL A 1 189 ? -27.969 19.683 46.843 1.00 35.75 189 VAL A N 1
ATOM 1441 C CA . VAL A 1 189 ? -27.259 19.975 45.593 1.00 35.75 189 VAL A CA 1
ATOM 1442 C C . VAL A 1 189 ? -26.974 21.480 45.582 1.00 35.75 189 VAL A C 1
ATOM 1444 O O . VAL A 1 189 ? -27.907 22.277 45.672 1.00 35.75 189 VAL A O 1
ATOM 1447 N N . LYS A 1 190 ? -25.698 21.882 45.519 1.00 38.44 190 LYS A N 1
ATOM 1448 C CA . LYS A 1 190 ? -25.332 23.271 45.204 1.00 38.44 190 LYS A CA 1
ATOM 1449 C C . LYS A 1 190 ? -25.530 23.489 43.702 1.00 38.44 190 LYS A C 1
ATOM 1451 O O . LYS A 1 190 ? -24.874 22.814 42.910 1.00 38.44 190 LYS A O 1
ATOM 1456 N N . ALA A 1 191 ? -26.446 24.392 43.363 1.00 40.44 191 ALA A N 1
ATOM 1457 C CA . ALA A 1 191 ? -26.482 25.107 42.090 1.00 40.44 191 ALA A CA 1
ATOM 1458 C C . ALA A 1 191 ? -25.545 26.322 42.156 1.00 40.44 191 ALA A C 1
ATOM 1460 O O . ALA A 1 191 ? -25.329 26.824 43.288 1.00 40.44 191 ALA A O 1
#

Secondary structure (DSSP, 8-state):
--HHHHHHHHHHHHHHHHHHHHHHHHHHHHHHHHHHHHHHHHHT-HHHHHHHHHHHHHHHHHHHHHHHHHHHHHHHHGGGSPTTPPPP-SHHHHHHHHHHHHHT-----HHHHHHHHHHHHHHHHHHHHHHHHHHHHHHHHHHHHHHHHHHHHHHHHHHHHHHHHHHHHHHHHSSS---------------

Solvent-accessible surface area (backbone atoms only — not comparable to full-atom values): 10436 Å² total; per-residue (Å²): 131,56,74,69,53,53,55,54,47,37,52,45,34,45,50,39,23,52,31,38,38,52,35,23,54,31,36,47,50,43,45,52,35,54,51,50,26,41,54,19,58,73,71,66,37,66,67,51,32,51,54,26,52,59,51,44,54,58,34,49,52,48,37,52,55,30,48,56,51,36,52,55,40,28,57,57,51,40,70,77,51,63,96,87,64,79,63,45,87,44,72,68,46,42,50,50,51,48,52,49,58,54,71,71,56,90,59,100,44,73,69,46,54,53,35,50,54,28,43,56,47,27,48,51,23,47,51,51,25,51,57,35,54,64,50,43,60,61,53,53,52,51,41,51,51,51,52,51,52,51,53,52,53,51,52,54,50,49,50,52,52,48,54,51,49,51,55,51,49,50,65,62,68,72,56,72,88,75,77,80,74,86,86,78,90,79,86,79,80,83,127

Nearest PDB structures (foldseek):
  2yfb-assembly1_A  TM=4.005E-01  e=3.405E-01  Pseudomonas putida KT2440
  8tn1-assembly1_B  TM=5.296E-01  e=1.555E+00  synthetic construct
  3ja6-assembly1_I  TM=4.029E-01  e=4.504E+00  Escherichia coli
  7a0g-assembly1_HHH  TM=2.691E-01  e=2.332E+00  Serratia marcescens
  7p3r-assembly1_D  TM=3.627E-01  e=4.738E+00  Vibrio cholerae O1 biovar El Tor str. N16961

Radius of gyration: 30.92 Å; Cα contacts (8 Å, |Δi|>4): 146; chains: 1; bounding box: 65×36×91 Å

Sequence (191 aa):
MNSSDVEGLIEVASQLKSSIAALADAYAQVVRVIEKEHDAIRAGDFSLVQEAVDQKEAAGDKVAGCFDILMRSAERLGRFQSEGASRPKTLKECVAVLQQLKSELTGDGLANQVLCHQVDGAVRAAVEFEEQFSKVKPLIEANRALVGSLLYNVQESYRFWQDVAEQVATAYNAQGVQKTKGRYSGFTVKA

Mean predicted aligned error: 10.58 Å

Foldseek 3Di:
DDPVLLVLLLVLLLQLLVLLLQLLVLLLQLLVLLVQLLVCLVVVPVVSNVVSVVSNVVSVVSNVVSVVSNVVSQQSLQVSDDPPDDGDPDLVSSLVSLVVVLVVDPDPDPSSVSSVVSSVSSVVSNVSSVVSVVSNVVSVVSSVVSVVVVVVVVVVVVVVVVVVVVVVVCVPPVDHDPPCPDDDDDDDDDD

InterPro domains:
  IPR007809 FlgN-like protein [PF05130] (14-178)
  IPR036679 FlgN-like superfamily [SSF140566] (12-115)

pLDDT: mean 82.71, std 15.13, range [35.75, 95.38]

Organism: NCBI:txid1653850